Protein AF-A0A6A5GVF0-F1 (afdb_monomer)

Organism: Caenorhabditis remanei (NCBI:txid31234)

Structure (mmCIF, N/CA/C/O backbone):
data_AF-A0A6A5GVF0-F1
#
_entry.id   AF-A0A6A5GVF0-F1
#
loop_
_atom_site.group_PDB
_atom_site.id
_atom_site.type_symbol
_atom_site.label_atom_id
_atom_site.label_alt_id
_atom_site.label_comp_id
_atom_site.label_asym_id
_atom_site.label_entity_id
_atom_site.label_seq_id
_atom_site.pdbx_PDB_ins_code
_atom_site.Cartn_x
_atom_site.Cartn_y
_atom_site.Cartn_z
_atom_site.occupancy
_atom_site.B_iso_or_equiv
_atom_site.auth_seq_id
_atom_site.auth_comp_id
_atom_site.auth_asym_id
_atom_site.auth_atom_id
_atom_site.pdbx_PDB_model_num
ATOM 1 N N . MET A 1 1 ? -7.111 1.933 -38.980 1.00 36.19 1 MET A N 1
ATOM 2 C CA . MET A 1 1 ? -6.783 0.500 -38.831 1.00 36.19 1 MET A CA 1
ATOM 3 C C . MET A 1 1 ? -5.310 0.455 -38.456 1.00 36.19 1 MET A C 1
ATOM 5 O O . MET A 1 1 ? -4.474 0.672 -39.320 1.00 36.19 1 MET A O 1
ATOM 9 N N . TYR A 1 2 ? -4.998 0.391 -37.163 1.00 37.66 2 TYR A N 1
ATOM 10 C CA . TYR A 1 2 ? -3.614 0.442 -36.685 1.00 37.66 2 TYR A CA 1
ATOM 11 C C . TYR A 1 2 ? -3.006 -0.964 -36.788 1.00 37.66 2 TYR A C 1
ATOM 13 O O . TYR A 1 2 ? -3.575 -1.922 -36.267 1.00 37.66 2 TYR A O 1
ATOM 21 N N . ASN A 1 3 ? -1.888 -1.098 -37.506 1.00 39.50 3 ASN A N 1
ATOM 22 C CA . ASN A 1 3 ? -1.110 -2.336 -37.576 1.00 39.50 3 ASN A CA 1
ATOM 23 C C . ASN A 1 3 ? -0.311 -2.479 -36.274 1.00 39.50 3 ASN A C 1
ATOM 25 O O . ASN A 1 3 ? 0.797 -1.971 -36.168 1.00 39.50 3 ASN A O 1
ATOM 29 N N . TYR A 1 4 ? -0.879 -3.164 -35.280 1.00 49.59 4 TYR A N 1
ATOM 30 C CA . TYR A 1 4 ? -0.222 -3.448 -33.994 1.00 49.59 4 TYR A CA 1
ATOM 31 C C . TYR A 1 4 ? 0.759 -4.635 -34.047 1.00 49.59 4 TYR A C 1
ATOM 33 O O . TYR A 1 4 ? 1.168 -5.156 -33.011 1.00 49.59 4 TYR A O 1
ATOM 41 N N . SER A 1 5 ? 1.121 -5.128 -35.234 1.00 48.62 5 SER A N 1
ATOM 42 C CA . SER A 1 5 ? 2.069 -6.234 -35.356 1.00 48.62 5 SER A CA 1
ATOM 43 C C . SER A 1 5 ? 3.497 -5.700 -35.266 1.00 48.62 5 SER A C 1
ATOM 45 O O . SER A 1 5 ? 4.048 -5.228 -36.262 1.00 48.62 5 SER A O 1
ATOM 47 N N . VAL A 1 6 ? 4.105 -5.803 -34.082 1.00 56.19 6 VAL A N 1
ATOM 48 C CA . VAL A 1 6 ? 5.560 -5.688 -33.938 1.00 56.19 6 VAL A CA 1
ATOM 49 C C . VAL A 1 6 ? 6.183 -6.726 -34.870 1.00 56.19 6 VAL A C 1
ATOM 51 O O . VAL A 1 6 ? 5.953 -7.926 -34.709 1.00 56.19 6 VAL A O 1
ATOM 54 N N . ALA A 1 7 ? 6.928 -6.276 -35.879 1.00 56.00 7 ALA A N 1
ATOM 55 C CA . ALA A 1 7 ? 7.667 -7.178 -36.747 1.00 56.00 7 ALA A CA 1
ATOM 56 C C . ALA A 1 7 ? 8.728 -7.882 -35.893 1.00 56.00 7 ALA A C 1
ATOM 58 O O . ALA A 1 7 ? 9.689 -7.253 -35.460 1.00 56.00 7 ALA A O 1
ATOM 59 N N . ILE A 1 8 ? 8.526 -9.172 -35.611 1.00 59.38 8 ILE A N 1
ATOM 60 C CA . ILE A 1 8 ? 9.504 -10.002 -34.906 1.00 59.38 8 ILE A CA 1
ATOM 61 C C . ILE A 1 8 ? 10.687 -10.191 -35.856 1.00 59.38 8 ILE A C 1
ATOM 63 O O . ILE A 1 8 ? 10.671 -11.042 -36.740 1.00 59.38 8 ILE A O 1
ATOM 67 N N . ASN A 1 9 ? 11.683 -9.329 -35.716 1.00 68.88 9 ASN A N 1
ATOM 68 C CA . ASN A 1 9 ? 12.928 -9.346 -36.465 1.00 68.88 9 ASN A CA 1
ATOM 69 C C . ASN A 1 9 ? 14.016 -10.097 -35.678 1.00 68.88 9 ASN A C 1
ATOM 71 O O . ASN A 1 9 ? 14.009 -10.132 -34.447 1.00 68.88 9 ASN A O 1
ATOM 75 N N . ASP A 1 10 ? 14.980 -10.692 -36.387 1.00 61.66 10 ASP A N 1
ATOM 76 C CA . ASP A 1 10 ? 16.052 -11.503 -35.781 1.00 61.66 10 ASP A CA 1
ATOM 77 C C . ASP A 1 10 ? 16.845 -10.750 -34.702 1.00 61.66 10 ASP A C 1
ATOM 79 O O . ASP A 1 10 ? 17.330 -11.343 -33.738 1.00 61.66 10 ASP A O 1
ATOM 83 N N . GLU A 1 11 ? 16.960 -9.429 -34.834 1.00 62.91 11 GLU A N 1
ATOM 84 C CA . GLU A 1 11 ? 17.605 -8.558 -33.853 1.00 62.91 11 GLU A CA 1
ATOM 85 C C . GLU A 1 11 ? 16.811 -8.466 -32.537 1.00 6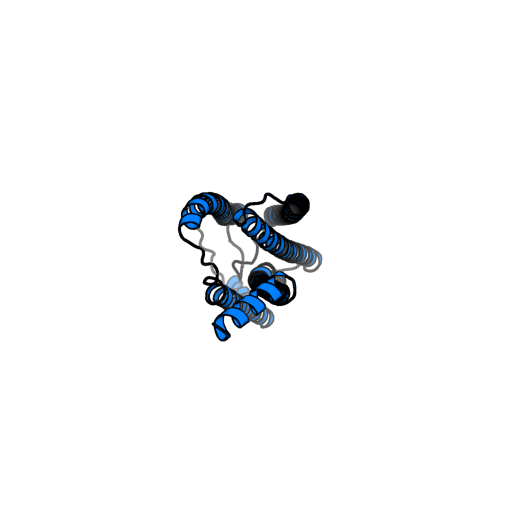2.91 11 GLU A C 1
ATOM 87 O O . GLU A 1 11 ? 17.397 -8.539 -31.454 1.00 62.91 11 GLU A O 1
ATOM 92 N N . TYR A 1 12 ? 15.475 -8.419 -32.609 1.00 63.38 12 TYR A N 1
ATOM 93 C CA . TYR A 1 12 ? 14.599 -8.457 -31.436 1.00 63.38 12 TYR A CA 1
ATOM 94 C C . TYR A 1 12 ? 14.766 -9.774 -30.676 1.00 63.38 12 TYR A C 1
ATOM 96 O O . TYR A 1 12 ? 14.984 -9.764 -29.462 1.00 63.38 12 TYR A O 1
ATOM 104 N N . CYS A 1 13 ? 14.757 -10.907 -31.385 1.00 61.44 13 CYS A N 1
ATOM 105 C CA . CYS A 1 13 ? 14.984 -12.222 -30.783 1.00 61.44 13 CYS A CA 1
ATOM 106 C C . CYS A 1 13 ? 16.390 -12.349 -30.170 1.00 61.44 13 CYS A C 1
ATOM 108 O O . CYS A 1 13 ? 16.522 -12.872 -29.062 1.00 61.44 13 CYS A O 1
ATOM 110 N N . LYS A 1 14 ? 17.431 -11.820 -30.826 1.00 64.06 14 LYS A N 1
ATOM 111 C CA . LYS A 1 14 ? 18.815 -11.854 -30.318 1.00 64.06 14 LYS A CA 1
ATOM 112 C C . LYS A 1 14 ? 19.035 -11.041 -29.044 1.00 64.06 14 LYS A C 1
ATOM 114 O O . LYS A 1 14 ? 19.929 -11.386 -28.280 1.00 64.06 14 LYS A O 1
ATOM 119 N N . ILE A 1 15 ? 18.253 -9.992 -28.792 1.00 65.94 15 ILE A N 1
ATOM 120 C CA . ILE A 1 15 ? 18.389 -9.158 -27.585 1.00 65.94 15 ILE A CA 1
ATOM 121 C C . ILE A 1 15 ? 17.460 -9.651 -26.466 1.00 65.94 15 ILE A C 1
ATOM 123 O O . ILE A 1 15 ? 17.863 -9.730 -25.303 1.00 65.94 15 ILE A O 1
ATOM 127 N N . MET A 1 16 ? 16.221 -10.010 -26.809 1.00 65.25 16 MET A N 1
ATOM 128 C CA . MET A 1 16 ? 15.197 -10.387 -25.832 1.00 65.25 16 MET A CA 1
ATOM 129 C C . MET A 1 16 ? 15.419 -11.762 -25.220 1.00 65.25 16 MET A C 1
ATOM 131 O O . MET A 1 16 ? 15.290 -11.923 -24.007 1.00 65.25 16 MET A O 1
ATOM 135 N N . PHE A 1 17 ? 15.781 -12.747 -26.041 1.00 65.62 17 PHE A N 1
ATOM 136 C CA . PHE A 1 17 ? 15.923 -14.127 -25.594 1.00 65.62 17 PHE A CA 1
ATOM 137 C C . PHE A 1 17 ? 17.052 -14.282 -24.554 1.00 65.62 17 PHE A C 1
ATOM 139 O O . PHE A 1 17 ? 16.758 -14.684 -23.429 1.00 65.62 17 PHE A O 1
ATOM 146 N N . PRO A 1 18 ? 18.313 -13.875 -24.812 1.00 67.12 18 PRO A N 1
ATOM 147 C CA . PRO A 1 18 ? 19.370 -13.995 -23.803 1.00 67.12 18 PRO A CA 1
ATOM 148 C C . PRO A 1 18 ? 19.157 -13.078 -22.593 1.00 67.12 18 PRO A C 1
ATOM 150 O O . PRO A 1 18 ? 19.601 -13.412 -21.496 1.00 67.12 18 PRO A O 1
ATOM 153 N N . GLY A 1 19 ? 18.457 -11.950 -22.751 1.00 67.81 19 GLY A N 1
ATOM 154 C CA . GLY A 1 19 ? 18.124 -11.091 -21.618 1.00 67.81 19 GLY A CA 1
ATOM 155 C C . GLY A 1 19 ? 17.069 -11.689 -20.685 1.00 67.81 19 GLY A C 1
ATOM 156 O O . GLY A 1 19 ? 17.221 -11.595 -19.468 1.00 67.81 19 GLY A O 1
ATOM 157 N N . ALA A 1 20 ? 16.069 -12.387 -21.230 1.00 66.12 20 ALA A N 1
ATOM 158 C CA . ALA A 1 20 ? 15.075 -13.110 -20.439 1.00 66.12 20 ALA A CA 1
ATOM 159 C C . ALA A 1 20 ? 15.694 -14.281 -19.654 1.00 66.12 20 ALA A C 1
ATOM 161 O O . ALA A 1 20 ? 15.306 -14.526 -18.513 1.00 66.12 20 ALA A O 1
ATOM 162 N N . PHE A 1 21 ? 16.687 -14.976 -20.219 1.00 75.19 21 PHE A N 1
ATOM 163 C CA . PHE A 1 21 ? 17.421 -16.052 -19.532 1.00 75.19 21 PHE A CA 1
ATOM 164 C C . PHE A 1 21 ? 18.597 -15.556 -18.680 1.00 75.19 21 PHE A C 1
ATOM 166 O O . PHE A 1 21 ? 19.304 -16.362 -18.074 1.00 75.19 21 PHE A O 1
ATOM 173 N N . HIS A 1 22 ? 18.812 -14.241 -18.590 1.00 80.12 22 HIS A N 1
ATOM 174 C CA . HIS A 1 22 ? 19.899 -13.698 -17.792 1.00 80.12 22 HIS A CA 1
ATOM 175 C C . HIS A 1 22 ? 19.660 -13.988 -16.296 1.00 80.12 22 HIS A C 1
ATOM 177 O O . HIS A 1 22 ? 18.587 -13.663 -15.772 1.00 80.12 22 HIS A O 1
ATOM 183 N N . PRO A 1 23 ? 20.648 -14.535 -15.559 1.00 82.25 23 PRO A N 1
ATOM 184 C CA . PRO A 1 23 ? 20.453 -14.999 -14.182 1.00 82.25 23 PRO A CA 1
ATOM 185 C C . PRO A 1 23 ? 19.978 -13.885 -13.242 1.00 82.25 23 PRO A C 1
ATOM 187 O O . PRO A 1 23 ? 19.114 -14.109 -12.401 1.00 82.25 23 PRO A O 1
ATOM 190 N N . ALA A 1 24 ? 20.473 -12.656 -13.425 1.00 80.62 24 ALA A N 1
ATOM 191 C CA . ALA A 1 24 ? 20.033 -11.506 -12.634 1.00 80.62 24 ALA A CA 1
ATOM 192 C C . ALA A 1 24 ? 18.534 -11.190 -12.809 1.00 80.62 24 ALA A C 1
ATOM 194 O O . ALA A 1 24 ? 17.860 -10.880 -11.833 1.00 80.62 24 ALA A O 1
ATOM 195 N N . PHE A 1 25 ? 17.999 -11.296 -14.030 1.00 77.62 25 PHE A N 1
ATOM 196 C CA . PHE A 1 25 ? 16.581 -11.043 -14.298 1.00 77.62 25 PHE A CA 1
ATOM 197 C C . PHE A 1 25 ? 15.707 -12.152 -13.699 1.00 77.62 25 PHE A C 1
ATOM 199 O O . PHE A 1 25 ? 14.714 -11.875 -13.029 1.00 77.62 25 PHE A O 1
ATOM 206 N N . GLN A 1 26 ? 16.134 -13.409 -13.842 1.00 81.94 26 GLN A N 1
ATOM 207 C CA . GLN A 1 26 ? 15.449 -14.567 -13.261 1.00 81.94 26 GLN A CA 1
ATOM 208 C C . GLN A 1 26 ? 15.395 -14.511 -11.727 1.00 81.94 26 GLN A C 1
ATOM 210 O O . GLN A 1 26 ? 14.345 -14.770 -11.141 1.00 81.94 26 GLN A O 1
ATOM 215 N N . LEU A 1 27 ? 16.478 -14.097 -11.060 1.00 84.88 27 LEU A N 1
ATOM 216 C CA . LEU A 1 27 ? 16.492 -13.927 -9.602 1.00 84.88 27 LEU A CA 1
ATOM 217 C C . LEU A 1 27 ? 15.468 -12.888 -9.125 1.00 84.88 27 LEU A C 1
ATOM 219 O O . LEU A 1 27 ? 14.765 -13.121 -8.142 1.00 84.88 27 LEU A O 1
ATOM 223 N N . VAL A 1 28 ? 15.340 -11.767 -9.839 1.00 84.50 28 VAL A N 1
ATOM 224 C CA . VAL A 1 28 ? 14.351 -10.726 -9.520 1.00 84.50 28 VAL A CA 1
ATOM 225 C C . VAL A 1 28 ? 12.922 -11.238 -9.731 1.00 84.50 28 VAL A C 1
ATOM 227 O O . VAL A 1 28 ? 12.042 -10.963 -8.912 1.00 84.50 28 VAL A O 1
ATOM 230 N N . LYS A 1 29 ? 12.679 -12.056 -10.763 1.00 81.94 29 LYS A N 1
ATOM 231 C CA . LYS A 1 29 ? 11.380 -12.724 -10.954 1.00 81.94 29 LYS A CA 1
ATOM 232 C C . LYS A 1 29 ? 11.054 -13.684 -9.815 1.00 81.94 29 LYS A C 1
ATOM 234 O O . LYS A 1 29 ? 9.950 -13.622 -9.280 1.00 81.94 29 LYS A O 1
ATOM 239 N N . VAL A 1 30 ? 12.007 -14.522 -9.405 1.00 86.50 30 VAL A N 1
ATOM 240 C CA . VAL A 1 30 ? 11.834 -15.433 -8.261 1.00 86.50 30 VAL A CA 1
ATOM 241 C C . VAL A 1 30 ? 11.516 -14.646 -6.989 1.00 86.50 30 VAL A C 1
ATOM 243 O O . VAL A 1 30 ? 10.592 -15.012 -6.266 1.00 86.50 30 VAL A O 1
ATOM 246 N N . TYR A 1 31 ? 12.209 -13.532 -6.748 1.00 85.56 31 TYR A N 1
ATOM 247 C CA . TYR A 1 31 ? 11.921 -12.640 -5.624 1.00 85.56 31 TYR A CA 1
ATOM 248 C C . TYR A 1 31 ? 10.470 -12.125 -5.634 1.00 85.56 31 TYR A C 1
ATOM 250 O O . TYR A 1 31 ? 9.768 -12.253 -4.629 1.00 85.56 31 TYR A O 1
ATOM 258 N N . HIS A 1 32 ? 9.984 -11.611 -6.769 1.00 81.62 32 HIS A N 1
ATOM 259 C CA . HIS A 1 32 ? 8.599 -11.128 -6.895 1.00 81.62 32 HIS A CA 1
ATOM 260 C C . HIS A 1 32 ? 7.557 -12.249 -6.759 1.00 81.62 32 HIS A C 1
ATOM 262 O O . HIS A 1 32 ? 6.492 -12.036 -6.172 1.00 81.62 32 HIS A O 1
ATOM 268 N N . ILE A 1 33 ? 7.862 -13.457 -7.242 1.00 84.19 33 ILE A N 1
ATOM 269 C CA . ILE A 1 33 ? 7.004 -14.639 -7.061 1.00 84.19 33 ILE A CA 1
ATOM 270 C C . ILE A 1 33 ? 6.911 -15.005 -5.577 1.00 84.19 33 ILE A C 1
ATOM 272 O O . ILE A 1 33 ? 5.806 -15.167 -5.058 1.00 84.19 33 ILE A O 1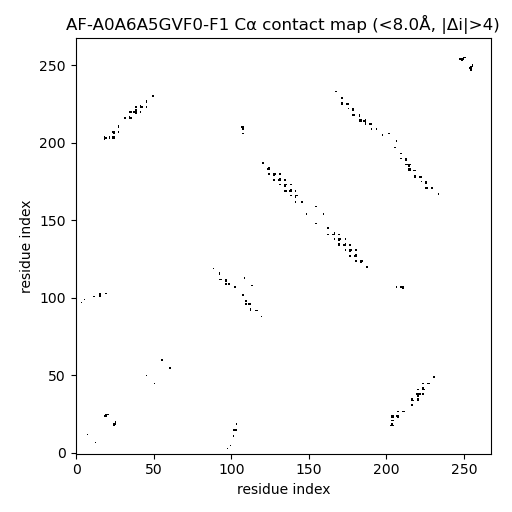
ATOM 276 N N . LEU A 1 34 ? 8.042 -15.080 -4.870 1.00 86.06 34 LEU A N 1
ATOM 277 C CA . LEU A 1 34 ? 8.066 -15.365 -3.432 1.00 86.06 34 LEU A CA 1
ATOM 278 C C . LEU A 1 34 ? 7.270 -14.321 -2.642 1.00 86.06 34 LEU A C 1
ATOM 280 O O . LEU A 1 34 ? 6.465 -14.677 -1.781 1.00 86.06 34 LEU A O 1
ATOM 284 N N . LEU A 1 35 ? 7.434 -13.041 -2.975 1.00 81.44 35 LEU A N 1
ATOM 285 C CA . LEU A 1 35 ? 6.687 -11.945 -2.359 1.00 81.44 35 LEU A CA 1
ATOM 286 C C . LEU A 1 35 ? 5.171 -12.074 -2.595 1.00 81.44 35 LEU A C 1
ATOM 288 O O . LEU A 1 35 ? 4.368 -11.861 -1.682 1.00 81.44 35 LEU A O 1
ATOM 292 N N . SER A 1 36 ? 4.777 -12.486 -3.800 1.00 80.81 36 SER A N 1
ATOM 293 C CA . SER A 1 36 ? 3.376 -12.733 -4.154 1.00 80.81 36 SER A CA 1
ATOM 294 C C . SER A 1 36 ? 2.802 -13.914 -3.367 1.00 80.81 36 SER A C 1
ATOM 296 O O . SER A 1 36 ? 1.721 -13.799 -2.795 1.00 80.81 36 SER A O 1
ATOM 298 N N . ILE A 1 37 ? 3.551 -15.011 -3.230 1.00 82.38 37 ILE A N 1
ATOM 299 C CA . ILE A 1 37 ? 3.148 -16.172 -2.423 1.00 82.38 37 ILE A CA 1
ATOM 300 C C . ILE A 1 37 ? 2.953 -15.766 -0.954 1.00 82.38 37 ILE A C 1
ATOM 302 O O . ILE A 1 37 ? 1.905 -16.042 -0.366 1.00 82.38 37 ILE A O 1
ATOM 306 N N . VAL A 1 38 ? 3.921 -15.052 -0.368 1.00 82.25 38 VAL A N 1
ATOM 307 C CA . VAL A 1 38 ? 3.843 -14.574 1.025 1.00 82.25 38 VAL A CA 1
ATOM 308 C C . VAL A 1 38 ? 2.641 -13.654 1.235 1.00 82.25 38 VAL A C 1
ATOM 310 O O . VAL A 1 38 ? 1.937 -13.783 2.243 1.00 82.25 38 VAL A O 1
ATOM 313 N N . SER A 1 39 ? 2.371 -12.746 0.292 1.00 75.06 39 SER A N 1
ATOM 314 C CA . SER A 1 39 ? 1.216 -11.848 0.391 1.00 75.06 39 SER A CA 1
ATOM 315 C C . SER A 1 39 ? -0.107 -12.616 0.317 1.00 75.06 39 SER A C 1
ATOM 317 O O . SER A 1 39 ? -0.964 -12.410 1.178 1.00 75.06 39 SER A O 1
ATOM 319 N N . MET A 1 40 ? -0.250 -13.579 -0.602 1.00 79.06 40 MET A N 1
ATOM 320 C CA . MET A 1 40 ? -1.446 -14.425 -0.694 1.00 79.06 40 MET A CA 1
ATOM 321 C C . MET A 1 40 ? -1.702 -15.224 0.587 1.00 79.06 40 MET A C 1
ATOM 323 O O . MET A 1 40 ? -2.830 -15.221 1.091 1.00 79.06 40 MET A O 1
ATOM 327 N N . PHE A 1 41 ? -0.675 -15.864 1.156 1.00 82.62 41 PHE A N 1
ATOM 328 C CA . PHE A 1 41 ? -0.818 -16.594 2.420 1.00 82.62 41 PHE A CA 1
ATOM 329 C C . PHE A 1 41 ? -1.201 -15.666 3.577 1.00 82.62 41 PHE A C 1
ATOM 331 O O . PHE A 1 41 ? -2.103 -15.991 4.348 1.00 82.62 41 PHE A O 1
ATOM 338 N N . SER A 1 42 ? -0.570 -14.493 3.675 1.00 71.19 42 SER A N 1
ATOM 339 C CA . SER A 1 42 ? -0.834 -13.526 4.750 1.00 71.19 42 SER A CA 1
ATOM 340 C C . SER A 1 42 ? -2.258 -12.968 4.686 1.00 71.19 42 SER A C 1
ATOM 342 O O . SER A 1 42 ? -2.935 -12.870 5.711 1.00 71.19 42 SER A O 1
ATOM 344 N N . ILE A 1 43 ? -2.740 -12.647 3.481 1.00 73.06 43 ILE A N 1
ATOM 345 C CA . ILE A 1 43 ? -4.113 -12.181 3.249 1.00 73.06 43 ILE A CA 1
ATOM 346 C C . ILE A 1 43 ? -5.112 -13.291 3.589 1.00 73.06 43 ILE A C 1
ATOM 348 O O . ILE A 1 43 ? -6.065 -13.056 4.331 1.00 73.06 43 ILE A O 1
ATOM 352 N N . THR A 1 44 ? -4.871 -14.511 3.104 1.00 74.38 44 THR A N 1
ATOM 353 C CA . THR A 1 44 ? -5.750 -15.663 3.361 1.00 74.38 44 THR A CA 1
ATOM 354 C C . THR A 1 44 ? -5.837 -15.965 4.855 1.00 74.38 44 THR A C 1
ATOM 356 O O . THR A 1 44 ? -6.932 -16.106 5.395 1.00 74.38 44 THR A O 1
ATOM 359 N N . TYR A 1 45 ? -4.700 -15.991 5.553 1.00 77.69 45 TYR A N 1
ATOM 360 C CA . TYR A 1 45 ? -4.654 -16.197 7.000 1.00 77.69 45 TYR A CA 1
ATOM 361 C C . TYR A 1 45 ? -5.439 -15.121 7.762 1.00 77.69 45 TYR A C 1
ATOM 363 O O . TYR A 1 45 ? -6.206 -15.441 8.674 1.00 77.69 45 TYR A O 1
ATOM 371 N N . PHE A 1 46 ? -5.285 -13.851 7.371 1.00 69.94 46 PHE A N 1
ATOM 372 C CA . PHE A 1 46 ? -6.032 -12.748 7.970 1.00 69.94 46 PHE A CA 1
ATOM 373 C C . PHE A 1 46 ? -7.549 -12.942 7.815 1.00 69.94 46 PHE A C 1
ATOM 375 O O . PHE A 1 46 ? -8.276 -12.888 8.809 1.00 69.94 46 PHE A O 1
ATOM 382 N N . PHE A 1 47 ? -8.022 -13.233 6.600 1.00 65.31 47 PHE A N 1
ATOM 383 C CA . PHE A 1 47 ? -9.448 -13.445 6.345 1.00 65.31 47 PHE A CA 1
ATOM 384 C C . PHE A 1 47 ? -10.003 -14.675 7.069 1.00 65.31 47 PHE A C 1
ATOM 386 O O . PHE A 1 47 ? -11.073 -14.597 7.664 1.00 65.31 47 PHE A O 1
ATOM 393 N N . VAL A 1 48 ? -9.288 -15.800 7.080 1.00 73.44 48 VAL A N 1
ATOM 394 C CA . VAL A 1 48 ? -9.780 -17.026 7.730 1.00 73.44 48 VAL A CA 1
ATOM 395 C C . VAL A 1 48 ? -9.867 -16.860 9.250 1.00 73.44 48 VAL A C 1
ATOM 397 O O . VAL A 1 48 ? -10.857 -17.264 9.858 1.00 73.44 48 VAL A O 1
ATOM 400 N N . ASN A 1 49 ? -8.858 -16.252 9.878 1.00 71.19 49 ASN A N 1
ATOM 401 C CA . ASN A 1 49 ? -8.730 -16.281 11.336 1.00 71.19 49 ASN A CA 1
ATOM 402 C C . ASN A 1 49 ? -9.416 -15.103 12.056 1.00 71.19 49 ASN A C 1
ATOM 404 O O . ASN A 1 49 ? -9.778 -15.225 13.229 1.00 71.19 49 ASN A O 1
ATOM 408 N N . TYR A 1 50 ? -9.605 -13.962 11.382 1.00 64.06 50 TYR A N 1
ATOM 409 C CA . TYR A 1 50 ? -10.105 -12.737 12.025 1.00 64.06 50 TYR A CA 1
ATOM 410 C C . TYR A 1 50 ? -11.504 -12.298 11.566 1.00 64.06 50 TYR A C 1
ATOM 412 O O . TYR A 1 50 ? -12.125 -11.494 12.259 1.00 64.06 50 TYR A O 1
ATOM 420 N N . ASN A 1 51 ? -12.047 -12.850 10.473 1.00 58.56 51 ASN A N 1
ATOM 421 C CA . ASN A 1 51 ? -13.354 -12.439 9.932 1.00 58.56 51 ASN A CA 1
ATOM 422 C C . ASN A 1 51 ? -14.540 -12.793 10.856 1.00 58.56 51 ASN A C 1
ATOM 424 O O . ASN A 1 51 ? -15.511 -12.050 10.945 1.00 58.56 51 ASN A O 1
ATOM 428 N N . ASN A 1 52 ? -14.445 -13.886 11.620 1.00 52.09 52 ASN A N 1
ATOM 429 C CA . ASN A 1 52 ? -15.570 -14.416 12.403 1.00 52.09 52 ASN A CA 1
ATOM 430 C C . ASN A 1 52 ? -15.659 -13.900 13.856 1.00 52.09 52 ASN A C 1
ATOM 432 O O . ASN A 1 52 ? -16.540 -14.320 14.601 1.00 52.09 52 ASN A O 1
ATOM 436 N N . GLN A 1 53 ? -14.774 -12.998 14.297 1.00 54.75 53 GLN A N 1
ATOM 437 C CA . GLN A 1 53 ? -14.734 -12.537 15.699 1.00 54.75 53 GLN A CA 1
ATOM 438 C C . GLN A 1 53 ? -15.654 -11.337 16.013 1.00 54.75 53 GLN A C 1
ATOM 440 O O . GLN A 1 53 ? -15.597 -10.782 17.115 1.00 54.75 53 GLN A O 1
ATOM 445 N N . LEU A 1 54 ? -16.506 -10.933 15.067 1.00 48.38 54 LEU A N 1
ATOM 446 C CA . LEU A 1 54 ? -17.389 -9.766 15.153 1.00 48.38 54 LEU A CA 1
ATOM 447 C C . LEU A 1 54 ? -18.866 -10.201 15.130 1.00 48.38 54 LEU A C 1
ATOM 449 O O . LEU A 1 54 ? -19.494 -10.214 14.078 1.00 48.38 54 LEU A O 1
ATOM 453 N N . ALA A 1 55 ? -19.446 -10.559 16.279 1.00 42.28 55 ALA A N 1
ATOM 454 C CA . ALA A 1 55 ? -20.871 -10.908 16.371 1.00 42.28 55 ALA A CA 1
ATOM 455 C C . ALA A 1 55 ? -21.584 -10.109 17.479 1.00 42.28 55 ALA A C 1
ATOM 457 O O . ALA A 1 55 ? -21.213 -10.193 18.648 1.00 42.28 55 ALA A O 1
ATOM 458 N N . PHE A 1 56 ? -22.624 -9.344 17.111 1.00 43.34 56 PHE A N 1
ATOM 459 C CA . PHE A 1 56 ? -23.432 -8.493 18.008 1.00 43.34 56 PHE A CA 1
ATOM 460 C C . PHE A 1 56 ? -24.962 -8.798 17.938 1.00 43.34 56 PHE A C 1
ATOM 462 O O . PHE A 1 56 ? -25.455 -9.407 16.985 1.00 43.34 56 PHE A O 1
ATOM 469 N N . HIS A 1 57 ? -25.709 -8.383 18.981 1.00 42.62 57 HIS A N 1
ATOM 470 C CA . HIS A 1 57 ? -27.089 -8.775 19.393 1.00 42.62 57 HIS A CA 1
ATOM 471 C C . HIS A 1 57 ? -28.275 -8.047 18.686 1.00 42.62 57 HIS A C 1
ATOM 473 O O . HIS A 1 57 ? -28.114 -6.928 18.222 1.00 42.62 57 HIS A O 1
ATOM 479 N N . PHE A 1 58 ? -29.496 -8.631 18.679 1.00 45.91 58 PHE A N 1
ATOM 480 C CA . PHE A 1 58 ? -30.648 -8.336 17.773 1.00 45.91 58 PHE A CA 1
ATOM 481 C C . PHE A 1 58 ? -31.264 -6.911 17.745 1.00 45.91 58 PHE A C 1
ATOM 483 O O . PHE A 1 58 ? -31.354 -6.343 16.667 1.00 45.91 58 PHE A O 1
ATOM 490 N N . ASN A 1 59 ? -31.644 -6.272 18.859 1.00 42.06 59 ASN A N 1
ATOM 491 C CA . ASN A 1 59 ? -32.198 -4.893 18.808 1.00 42.06 59 ASN A CA 1
ATOM 492 C C . ASN A 1 59 ? -31.127 -3.827 18.518 1.00 42.06 59 ASN A C 1
ATOM 494 O O . ASN A 1 59 ? -31.402 -2.760 17.977 1.00 42.06 59 ASN A O 1
ATOM 498 N N . ILE A 1 60 ? -29.876 -4.170 18.812 1.00 49.25 60 ILE A N 1
ATOM 499 C CA . ILE A 1 60 ? -28.692 -3.431 18.396 1.00 49.25 60 ILE A CA 1
ATOM 500 C C . ILE A 1 60 ? -28.454 -3.624 16.883 1.00 49.25 60 ILE A C 1
ATOM 502 O O . ILE A 1 60 ? -27.967 -2.697 16.248 1.00 49.25 60 ILE A O 1
ATOM 506 N N . LYS A 1 61 ? -28.899 -4.729 16.254 1.00 43.56 61 LYS A N 1
ATOM 507 C CA . LYS A 1 61 ? -28.768 -4.958 14.797 1.00 43.56 61 LYS A CA 1
ATOM 508 C C . LYS A 1 61 ? -29.510 -3.928 13.948 1.00 43.56 61 LYS A C 1
ATOM 510 O O . LYS A 1 61 ? -29.006 -3.626 12.881 1.00 43.56 61 LYS A O 1
ATOM 515 N N . ILE A 1 62 ? -30.638 -3.360 14.390 1.00 52.19 62 ILE A N 1
ATOM 516 C CA . ILE A 1 62 ? -31.387 -2.354 13.602 1.00 52.19 62 ILE A CA 1
ATOM 517 C C . ILE A 1 62 ? -30.656 -1.002 13.582 1.00 52.19 62 ILE A C 1
ATOM 519 O O . ILE A 1 62 ? -30.490 -0.402 12.523 1.00 52.19 62 ILE A O 1
ATOM 523 N N . LEU A 1 63 ? -30.152 -0.541 14.734 1.00 47.34 63 LEU A N 1
ATOM 524 C CA . LEU A 1 63 ? -29.350 0.688 14.803 1.00 47.34 63 LEU A CA 1
ATOM 525 C C . LEU A 1 63 ? -27.978 0.493 14.136 1.00 47.34 63 LEU A C 1
ATOM 527 O O . LEU A 1 63 ? -27.484 1.380 13.441 1.00 47.34 63 LEU A O 1
ATOM 531 N N . PHE A 1 64 ? -27.386 -0.696 14.299 1.00 49.50 64 PHE A N 1
ATOM 532 C CA . PHE A 1 64 ? -26.191 -1.082 13.562 1.00 49.50 64 PHE A CA 1
ATOM 533 C C . PHE A 1 64 ? -26.461 -1.142 12.069 1.00 49.50 64 PHE A C 1
ATOM 535 O O . PHE A 1 64 ? -25.603 -0.683 11.349 1.00 49.50 64 PHE A O 1
ATOM 542 N N . TYR A 1 65 ? -27.615 -1.610 11.592 1.00 52.78 65 TYR A N 1
ATOM 543 C CA . TYR A 1 65 ? -27.923 -1.704 10.162 1.00 52.78 65 TYR A CA 1
ATOM 544 C C . TYR A 1 65 ? -27.850 -0.342 9.467 1.00 52.78 65 TYR A C 1
ATOM 546 O O . TYR A 1 65 ? -27.180 -0.215 8.447 1.00 52.78 65 TYR A O 1
ATOM 554 N N . TYR A 1 66 ? -28.448 0.699 10.057 1.00 53.81 66 TYR A N 1
ATOM 555 C CA . TYR A 1 66 ? -28.343 2.060 9.520 1.00 53.81 66 TYR A CA 1
ATOM 556 C C . TYR A 1 66 ? -26.911 2.601 9.578 1.00 53.81 66 TYR A C 1
ATOM 558 O O . TYR A 1 66 ? -26.434 3.163 8.599 1.00 53.81 66 TYR A O 1
ATOM 566 N N . GLN A 1 67 ? -26.192 2.382 10.682 1.00 53.62 67 GLN A N 1
ATOM 567 C CA . GLN A 1 67 ? -24.794 2.805 10.812 1.00 53.62 67 GLN A CA 1
ATOM 568 C C . GLN A 1 67 ? -23.863 2.043 9.843 1.00 53.62 67 GLN A C 1
ATOM 570 O O . GLN A 1 67 ? -22.950 2.628 9.261 1.00 53.62 67 GLN A O 1
ATOM 575 N N . PHE A 1 68 ? -24.114 0.748 9.636 1.00 54.38 68 PHE A N 1
ATOM 576 C CA . PHE A 1 68 ? -23.402 -0.124 8.705 1.00 54.38 68 PHE A CA 1
ATOM 577 C C . PHE A 1 68 ? -23.691 0.282 7.274 1.00 54.38 68 PHE A C 1
ATOM 579 O O . PHE A 1 68 ? -22.782 0.241 6.466 1.00 54.38 68 PHE A O 1
ATOM 586 N N . LEU A 1 69 ? -24.911 0.721 6.957 1.00 55.53 69 LEU A N 1
ATOM 587 C CA . LEU A 1 69 ? -25.259 1.227 5.634 1.00 55.53 69 LEU A CA 1
ATOM 588 C C . LEU A 1 69 ? -24.473 2.504 5.303 1.00 55.53 69 LEU A C 1
ATOM 590 O O . LEU A 1 69 ? -23.974 2.641 4.188 1.00 55.53 69 LEU A O 1
ATOM 594 N N . THR A 1 70 ? -24.277 3.406 6.268 1.00 59.19 70 THR A N 1
ATOM 595 C CA . THR A 1 70 ? -23.451 4.614 6.084 1.00 59.19 70 THR A CA 1
ATOM 596 C C . THR A 1 70 ? -21.966 4.273 5.936 1.00 59.19 70 THR A C 1
ATOM 598 O O . THR A 1 70 ? -21.287 4.792 5.052 1.00 59.19 70 THR A O 1
ATOM 601 N N . CYS A 1 71 ? -21.450 3.349 6.752 1.00 55.06 71 CYS A N 1
ATOM 602 C CA . CYS A 1 71 ? -20.071 2.873 6.619 1.00 55.06 71 CYS A CA 1
ATOM 603 C C . CYS A 1 71 ? -19.859 2.041 5.345 1.00 55.06 71 CYS A C 1
ATOM 605 O O . CYS A 1 71 ? -18.797 2.123 4.737 1.00 55.06 71 CYS A O 1
ATOM 607 N N . PHE A 1 72 ? -20.862 1.282 4.909 1.00 57.19 72 PHE A N 1
ATOM 608 C CA . PHE A 1 72 ? -20.837 0.487 3.687 1.00 57.19 72 PHE A CA 1
ATOM 609 C C . PHE A 1 72 ? -20.864 1.399 2.471 1.00 57.19 72 PHE A C 1
ATOM 611 O O . PHE A 1 72 ? -20.000 1.271 1.619 1.00 57.19 72 PHE A O 1
ATOM 618 N N . THR A 1 73 ? -21.767 2.379 2.406 1.00 61.97 73 THR A N 1
ATOM 619 C CA . THR A 1 73 ? -21.795 3.371 1.315 1.00 61.97 73 THR A CA 1
ATOM 620 C C . THR A 1 73 ? -20.490 4.164 1.239 1.00 61.97 73 THR A C 1
ATOM 622 O O . THR A 1 73 ? -19.946 4.319 0.147 1.00 61.97 73 THR A O 1
ATOM 625 N N . GLN A 1 74 ? -19.910 4.565 2.374 1.00 61.97 74 GLN A N 1
ATOM 626 C CA . GLN A 1 74 ? -18.572 5.165 2.423 1.00 61.97 74 GLN A CA 1
ATOM 627 C C . GLN A 1 74 ? -17.471 4.194 1.960 1.00 61.97 74 GLN A C 1
ATOM 629 O O . GLN A 1 74 ? -16.601 4.562 1.178 1.00 61.97 74 GLN A O 1
ATOM 634 N N . SER A 1 75 ? -17.503 2.937 2.400 1.00 60.25 75 SER A N 1
ATOM 635 C CA . SER A 1 75 ? -16.543 1.917 1.963 1.00 60.25 75 SER A CA 1
ATOM 636 C C . SER A 1 75 ? -16.689 1.602 0.475 1.00 60.25 75 SER A C 1
ATOM 638 O O . SER A 1 75 ? -15.699 1.306 -0.184 1.00 60.25 75 SER A O 1
ATOM 640 N N . THR A 1 76 ? -17.903 1.682 -0.067 1.00 65.81 76 THR A N 1
ATOM 641 C CA . THR A 1 76 ? -18.206 1.384 -1.469 1.00 65.81 76 THR A CA 1
ATOM 642 C C . THR A 1 76 ? -17.757 2.533 -2.362 1.00 65.81 76 THR A C 1
ATOM 644 O O . THR A 1 76 ? -17.145 2.285 -3.393 1.00 65.81 76 THR A O 1
ATOM 647 N N . THR A 1 77 ? -17.967 3.794 -1.963 1.00 70.31 77 THR A N 1
ATOM 648 C CA . THR A 1 77 ? -17.424 4.950 -2.702 1.00 70.31 77 THR A CA 1
ATOM 649 C C . THR A 1 77 ? -15.895 4.947 -2.695 1.00 70.31 77 THR A C 1
ATOM 651 O O . THR A 1 77 ? -15.267 5.183 -3.731 1.00 70.31 77 THR A O 1
ATOM 654 N N . LEU A 1 78 ? -15.280 4.577 -1.568 1.00 68.81 78 LEU A N 1
ATOM 655 C CA . LEU A 1 78 ? -13.834 4.376 -1.481 1.00 68.81 78 LEU A CA 1
ATOM 656 C C . LEU A 1 78 ? -13.361 3.198 -2.350 1.00 68.81 78 LEU A C 1
ATOM 658 O O . LEU A 1 78 ? -12.387 3.346 -3.078 1.00 68.81 78 LEU A O 1
ATOM 662 N N . ALA A 1 79 ? -14.068 2.069 -2.373 1.00 69.44 79 ALA A N 1
ATOM 663 C CA . ALA A 1 79 ? -13.719 0.933 -3.230 1.00 69.44 79 ALA A CA 1
ATOM 664 C C . ALA A 1 79 ? -13.857 1.258 -4.728 1.00 69.44 79 ALA A C 1
ATOM 666 O O . ALA A 1 79 ? -12.963 0.955 -5.514 1.00 69.44 79 ALA A O 1
ATOM 667 N N . ILE A 1 80 ? -14.940 1.934 -5.127 1.00 75.06 80 ILE A N 1
ATOM 668 C CA . ILE A 1 80 ? -15.167 2.367 -6.513 1.00 75.06 80 ILE A CA 1
ATOM 669 C C . ILE A 1 80 ? -14.056 3.325 -6.954 1.00 75.06 80 ILE A C 1
ATOM 671 O O . ILE A 1 80 ? -13.467 3.138 -8.019 1.00 75.06 80 ILE A O 1
ATOM 675 N N . SER A 1 81 ? -13.710 4.313 -6.123 1.00 73.06 81 SER A N 1
ATOM 676 C CA . SER A 1 81 ? -12.587 5.215 -6.419 1.00 73.06 81 SER A CA 1
ATOM 677 C C . SER A 1 81 ? -11.246 4.475 -6.496 1.00 73.06 81 SER A C 1
ATOM 679 O O . SER A 1 81 ? -10.443 4.792 -7.370 1.00 73.06 81 SER A O 1
ATOM 681 N N . GLN A 1 82 ? -11.028 3.437 -5.682 1.00 68.50 82 GLN A N 1
ATOM 682 C CA . GLN A 1 82 ? -9.826 2.598 -5.748 1.00 68.50 82 GLN A CA 1
ATOM 683 C C . GLN A 1 82 ? -9.727 1.719 -6.999 1.00 68.50 82 GLN A C 1
ATOM 685 O O . GLN A 1 82 ? -8.629 1.276 -7.309 1.00 68.50 82 GLN A O 1
ATOM 690 N N . VAL A 1 83 ? -10.815 1.479 -7.734 1.00 76.69 83 VAL A N 1
ATOM 691 C CA . VAL A 1 83 ? -10.775 0.737 -9.008 1.00 76.69 83 VAL A CA 1
ATOM 692 C C . VAL A 1 83 ? -10.710 1.691 -10.200 1.00 76.69 83 VAL A C 1
ATOM 694 O O . VAL A 1 83 ? -9.897 1.505 -11.106 1.00 76.69 83 VAL A O 1
ATOM 697 N N . ILE A 1 84 ? -11.532 2.744 -10.186 1.00 82.56 84 ILE A N 1
ATOM 698 C CA . ILE A 1 84 ? -11.621 3.704 -11.291 1.00 82.56 84 ILE A CA 1
ATOM 699 C C . ILE A 1 84 ? -10.320 4.497 -11.436 1.00 82.56 84 ILE A C 1
ATOM 701 O O . ILE A 1 84 ? -9.833 4.666 -12.553 1.00 82.56 84 ILE A O 1
ATOM 705 N N . VAL A 1 85 ? -9.735 4.968 -10.329 1.00 77.88 85 VAL A N 1
ATOM 706 C CA . VAL A 1 85 ? -8.532 5.813 -10.384 1.00 77.88 85 VAL A CA 1
ATOM 707 C C . VAL A 1 85 ? -7.339 5.057 -10.989 1.00 77.88 85 VAL A C 1
ATOM 709 O O . VAL A 1 85 ? -6.760 5.587 -11.939 1.00 77.88 85 VAL A O 1
ATOM 712 N N . PRO A 1 86 ? -6.996 3.820 -10.567 1.00 77.25 86 PRO A N 1
ATOM 713 C CA . PRO A 1 86 ? -5.952 3.041 -11.229 1.00 77.25 86 PRO A CA 1
ATOM 714 C C . PRO A 1 86 ? -6.234 2.779 -12.709 1.00 77.25 86 PRO A C 1
ATOM 716 O O . PRO A 1 86 ? -5.345 2.982 -13.537 1.00 77.25 86 PRO A O 1
ATOM 719 N N . ALA A 1 87 ? -7.468 2.407 -13.065 1.00 78.50 87 ALA A N 1
ATOM 720 C CA . ALA A 1 87 ? -7.837 2.152 -14.457 1.00 78.50 87 ALA A CA 1
ATOM 721 C C . ALA A 1 87 ? -7.627 3.393 -15.343 1.00 78.50 87 ALA A C 1
ATOM 723 O O . ALA A 1 87 ? -7.004 3.302 -16.402 1.00 78.50 87 ALA A O 1
ATOM 724 N N . LEU A 1 88 ? -8.064 4.567 -14.878 1.00 84.50 88 LEU A N 1
ATOM 725 C CA . LEU A 1 88 ? -7.842 5.835 -15.574 1.00 84.50 88 LEU A CA 1
ATOM 726 C C . LEU A 1 88 ? -6.355 6.192 -15.665 1.00 84.50 88 LEU A C 1
ATOM 728 O O . LEU A 1 88 ? -5.915 6.665 -16.711 1.00 84.50 88 LEU A O 1
ATOM 732 N N . THR A 1 89 ? -5.558 5.938 -14.620 1.00 79.00 89 THR A N 1
ATOM 733 C CA . THR A 1 89 ? -4.107 6.185 -14.685 1.00 79.00 89 THR A CA 1
ATOM 734 C C . THR A 1 89 ? -3.398 5.268 -15.678 1.00 79.00 89 THR A C 1
ATOM 736 O O . THR A 1 89 ? -2.515 5.737 -16.395 1.00 79.00 89 THR A O 1
ATOM 739 N N . CYS A 1 90 ? -3.803 3.999 -15.783 1.00 76.25 90 CYS A N 1
ATOM 740 C CA . CYS A 1 90 ? -3.282 3.080 -16.793 1.00 76.25 90 CYS A CA 1
ATOM 741 C C . CYS A 1 90 ? -3.650 3.546 -18.206 1.00 76.25 90 CYS A C 1
ATOM 743 O O . CYS A 1 90 ? -2.773 3.608 -19.066 1.00 76.25 90 CYS A O 1
ATOM 745 N N . LEU A 1 91 ? -4.909 3.940 -18.428 1.00 82.31 91 LEU A N 1
ATOM 746 C CA . LEU A 1 91 ? -5.350 4.488 -19.713 1.00 82.31 91 LEU A CA 1
ATOM 747 C C . LEU A 1 91 ? -4.560 5.747 -20.080 1.00 82.31 91 LEU A C 1
ATOM 749 O O . LEU A 1 91 ? -4.017 5.823 -21.173 1.00 82.31 91 LEU A O 1
ATOM 753 N N . TYR A 1 92 ? -4.415 6.698 -19.156 1.00 82.50 92 TYR A N 1
ATOM 754 C CA . TYR A 1 92 ? -3.651 7.926 -19.390 1.00 82.50 92 TYR A CA 1
ATOM 755 C C . TYR A 1 92 ? -2.165 7.661 -19.690 1.00 82.50 92 TYR A C 1
ATOM 757 O O . TYR A 1 92 ? -1.572 8.329 -20.541 1.00 82.50 92 TYR A O 1
ATOM 765 N N . MET A 1 93 ? -1.556 6.681 -19.013 1.00 76.25 93 MET A N 1
ATOM 766 C CA . MET A 1 93 ? -0.141 6.347 -19.194 1.00 76.25 93 MET A CA 1
ATOM 767 C C . MET A 1 93 ? 0.160 5.762 -20.581 1.00 76.25 93 MET A C 1
ATOM 769 O O . MET A 1 93 ? 1.235 6.032 -21.121 1.00 76.25 93 MET A O 1
ATOM 773 N N . TYR A 1 94 ? -0.787 5.011 -21.151 1.00 78.19 94 TYR A N 1
ATOM 774 C CA . TYR A 1 94 ? -0.614 4.262 -22.400 1.00 78.19 94 TYR A CA 1
ATOM 775 C C . TYR A 1 94 ? -1.460 4.766 -23.581 1.00 78.19 94 TYR A C 1
ATOM 777 O O . TYR A 1 94 ? -1.421 4.163 -24.646 1.00 78.19 94 TYR A O 1
ATOM 785 N N . TYR A 1 95 ? -2.204 5.865 -23.423 1.00 80.06 95 TYR A N 1
ATOM 786 C CA . TYR A 1 95 ? -3.137 6.368 -24.441 1.00 80.06 95 TYR A CA 1
ATOM 787 C C . TYR A 1 95 ? -2.493 6.628 -25.818 1.00 80.06 95 TYR A C 1
ATOM 789 O O . TYR A 1 95 ? -3.109 6.334 -26.835 1.00 80.06 95 TYR A O 1
ATOM 797 N N . ASP A 1 96 ? -1.252 7.128 -25.843 1.00 78.75 96 ASP A N 1
ATOM 798 C CA . ASP A 1 96 ? -0.523 7.493 -27.073 1.00 78.75 96 ASP A CA 1
ATOM 799 C C . ASP A 1 96 ? 0.667 6.560 -27.362 1.00 78.75 96 ASP A C 1
ATOM 801 O O . ASP A 1 96 ? 1.591 6.937 -28.082 1.00 78.75 96 ASP A O 1
ATOM 805 N N . ASP A 1 97 ? 0.722 5.389 -26.726 1.00 75.38 97 ASP A N 1
ATOM 806 C CA . ASP A 1 97 ? 1.894 4.521 -26.817 1.00 75.38 97 ASP A CA 1
ATOM 807 C C . ASP A 1 97 ? 1.743 3.500 -27.946 1.00 75.38 97 ASP A C 1
ATOM 809 O O . ASP A 1 97 ? 0.792 2.720 -27.982 1.00 75.38 97 ASP A O 1
ATOM 813 N N . GLU A 1 98 ? 2.693 3.495 -28.880 1.00 72.69 98 GLU A N 1
ATOM 814 C CA . GLU A 1 98 ? 2.653 2.609 -30.048 1.00 72.69 98 GLU A CA 1
ATOM 815 C C . GLU A 1 98 ? 3.208 1.206 -29.753 1.00 72.69 98 GLU A C 1
ATOM 817 O O . GLU A 1 98 ? 3.122 0.326 -30.604 1.00 72.69 98 GLU A O 1
ATOM 822 N N . PHE A 1 99 ? 3.794 0.982 -28.565 1.00 71.75 99 PHE A N 1
ATOM 823 C CA . PHE A 1 99 ? 4.395 -0.292 -28.126 1.00 71.75 99 PHE A CA 1
ATOM 824 C C . PHE A 1 99 ? 5.430 -0.905 -29.099 1.00 71.75 99 PHE A C 1
ATOM 826 O O . PHE A 1 99 ? 5.792 -2.075 -28.985 1.00 71.75 99 PHE A O 1
ATOM 833 N N . ASN A 1 100 ? 5.976 -0.108 -30.023 1.00 67.94 100 ASN A N 1
ATOM 834 C CA . ASN A 1 100 ? 6.911 -0.525 -31.076 1.00 67.94 100 ASN A CA 1
ATOM 835 C C . ASN A 1 100 ? 8.370 -0.657 -30.592 1.00 67.94 100 ASN A C 1
ATOM 837 O O . ASN A 1 100 ? 9.311 -0.307 -31.303 1.00 67.94 100 ASN A O 1
ATOM 841 N N . TYR A 1 101 ? 8.589 -1.122 -29.362 1.00 67.50 101 TYR A N 1
ATOM 842 C CA . TYR A 1 101 ? 9.924 -1.204 -28.770 1.00 67.50 101 TYR A CA 1
ATOM 843 C C . TYR A 1 101 ? 10.097 -2.454 -27.893 1.00 67.50 101 TYR A C 1
ATOM 845 O O . TYR A 1 101 ? 9.135 -2.970 -27.324 1.00 67.50 101 TYR A O 1
ATOM 853 N N . PRO A 1 102 ? 11.334 -2.966 -27.758 1.00 63.78 102 PRO A N 1
ATOM 854 C CA . PRO A 1 102 ? 11.611 -4.175 -26.994 1.00 63.78 102 PRO A CA 1
ATOM 855 C C . PRO A 1 102 ? 11.281 -4.010 -25.495 1.00 63.78 102 PRO A C 1
ATOM 857 O O . PRO A 1 102 ? 11.916 -3.217 -24.792 1.00 63.78 102 PRO A O 1
ATOM 860 N N . GLN A 1 103 ? 10.324 -4.803 -24.987 1.00 65.56 103 GLN A N 1
ATOM 861 C CA . GLN A 1 103 ? 9.979 -4.919 -23.561 1.00 65.56 103 GLN A CA 1
ATOM 862 C C . GLN A 1 103 ? 9.914 -6.385 -23.099 1.00 65.56 103 GLN A C 1
ATOM 864 O O . GLN A 1 103 ? 9.206 -7.186 -23.697 1.00 65.56 103 GLN A O 1
ATOM 869 N N . MET A 1 104 ? 10.603 -6.728 -22.001 1.00 64.06 104 MET A N 1
ATOM 870 C CA . MET A 1 104 ? 10.542 -8.072 -21.386 1.00 64.06 104 MET A CA 1
ATOM 871 C C . MET A 1 104 ? 9.386 -8.230 -20.387 1.00 64.06 104 MET A C 1
ATOM 873 O O . MET A 1 104 ? 9.131 -9.326 -19.894 1.00 64.06 104 MET A O 1
ATOM 877 N N . SER A 1 105 ? 8.727 -7.132 -20.011 1.00 65.00 105 SER A N 1
ATOM 878 C CA . SER A 1 105 ? 7.804 -7.096 -18.879 1.00 65.00 105 SER A CA 1
ATOM 879 C C . SER A 1 105 ? 6.797 -5.968 -19.022 1.00 65.00 105 SER A C 1
ATOM 881 O O . SER A 1 105 ? 7.172 -4.847 -19.361 1.00 65.00 105 SER A O 1
ATOM 883 N N . ALA A 1 106 ? 5.539 -6.243 -18.672 1.00 61.53 106 ALA A N 1
ATOM 884 C CA . ALA A 1 106 ? 4.471 -5.242 -18.608 1.00 61.53 106 ALA A CA 1
ATOM 885 C C . ALA A 1 106 ? 4.716 -4.169 -17.527 1.00 61.53 106 ALA A C 1
ATOM 887 O O . ALA A 1 106 ? 4.075 -3.123 -17.531 1.00 61.53 106 ALA A O 1
ATOM 888 N N . MET A 1 107 ? 5.657 -4.413 -16.605 1.00 60.25 107 MET A N 1
ATOM 889 C CA . MET A 1 107 ? 6.078 -3.444 -15.587 1.00 60.25 107 MET A CA 1
ATOM 890 C C . MET A 1 107 ? 7.130 -2.457 -16.110 1.00 60.25 107 MET A C 1
ATOM 892 O O . MET A 1 107 ? 7.384 -1.430 -15.479 1.00 60.25 107 MET A O 1
ATOM 896 N N . ALA A 1 108 ? 7.756 -2.750 -17.256 1.00 62.88 108 ALA A N 1
ATOM 897 C CA . ALA A 1 108 ? 8.702 -1.838 -17.871 1.00 62.88 108 ALA A CA 1
ATOM 898 C C . ALA A 1 108 ? 7.933 -0.646 -18.448 1.00 62.88 108 ALA A C 1
ATOM 900 O O . ALA A 1 108 ? 7.033 -0.786 -19.274 1.00 62.88 108 ALA A O 1
ATOM 901 N N . THR A 1 109 ? 8.291 0.554 -18.011 1.00 67.75 109 THR A N 1
ATOM 902 C CA . THR A 1 109 ? 7.633 1.773 -18.470 1.00 67.75 109 THR A CA 1
ATOM 903 C C . THR A 1 109 ? 8.114 2.169 -19.865 1.00 67.75 109 THR A C 1
ATOM 905 O O . THR A 1 109 ? 9.281 1.976 -20.238 1.00 67.75 109 THR A O 1
ATOM 908 N N . SER A 1 110 ? 7.197 2.727 -20.652 1.00 68.62 110 SER A N 1
ATOM 909 C CA . SER A 1 110 ? 7.503 3.227 -21.989 1.00 68.62 110 SER A CA 1
ATOM 910 C C . SER A 1 110 ? 8.554 4.334 -21.946 1.00 68.62 110 SER A C 1
ATOM 912 O O . SER A 1 110 ? 8.471 5.215 -21.082 1.00 68.62 110 SER A O 1
ATOM 914 N N . PRO A 1 111 ? 9.549 4.321 -22.853 1.00 68.75 111 PRO A N 1
ATOM 915 C CA . PRO A 1 111 ? 10.532 5.394 -22.939 1.00 68.75 111 PRO A CA 1
ATOM 916 C C . PRO A 1 111 ? 9.909 6.713 -23.424 1.00 68.75 111 PRO A C 1
ATOM 918 O O . PRO A 1 111 ? 10.439 7.775 -23.112 1.00 68.75 111 PRO A O 1
ATOM 921 N N . TYR A 1 112 ? 8.771 6.666 -24.124 1.00 72.38 112 TYR A N 1
ATOM 922 C CA . TYR A 1 112 ? 8.101 7.852 -24.666 1.00 72.38 112 TYR A CA 1
ATOM 923 C C . TYR A 1 112 ? 7.186 8.544 -23.640 1.00 72.38 112 TYR A C 1
ATOM 925 O O . TYR A 1 112 ? 6.950 9.747 -23.723 1.00 72.38 112 TYR A O 1
ATOM 933 N N . SER A 1 113 ? 6.750 7.825 -22.598 1.00 72.12 113 SER A N 1
ATOM 934 C CA . SER A 1 113 ? 5.844 8.343 -21.558 1.00 72.12 113 SER A CA 1
ATOM 935 C C . SER A 1 113 ? 6.552 8.859 -20.297 1.00 72.12 113 SER A C 1
ATOM 937 O O . SER A 1 113 ? 5.904 9.055 -19.268 1.00 72.12 113 SER A O 1
ATOM 939 N N . LEU A 1 114 ? 7.867 9.115 -20.331 1.00 75.12 114 LEU A N 1
ATOM 940 C CA . LEU A 1 114 ? 8.659 9.486 -19.140 1.00 75.12 114 LEU A CA 1
ATOM 941 C C . LEU A 1 114 ? 8.109 10.702 -18.380 1.00 75.12 114 LEU A C 1
ATOM 943 O O . LEU A 1 114 ? 8.052 10.689 -17.148 1.00 75.12 114 LEU A O 1
ATOM 947 N N . VAL A 1 115 ? 7.673 11.735 -19.105 1.00 79.69 115 VAL A N 1
ATOM 948 C CA . VAL A 1 115 ? 7.092 12.951 -18.515 1.00 79.69 115 VAL A CA 1
ATOM 949 C C . VAL A 1 115 ? 5.748 12.638 -17.853 1.00 79.69 115 VAL A C 1
ATOM 951 O O . VAL A 1 115 ? 5.534 13.011 -16.700 1.00 79.69 115 VAL A O 1
ATOM 954 N N . LYS A 1 116 ? 4.874 11.878 -18.529 1.00 80.94 116 LYS A N 1
ATOM 955 C CA . LYS A 1 116 ? 3.573 11.445 -17.987 1.00 80.94 116 LYS A CA 1
ATOM 956 C C . LYS A 1 116 ? 3.753 10.616 -16.710 1.00 80.94 116 LYS A C 1
ATOM 958 O O . LYS A 1 116 ? 3.074 10.862 -15.716 1.00 80.94 116 LYS A O 1
ATOM 963 N N . ILE A 1 117 ? 4.723 9.700 -16.703 1.00 78.81 117 ILE A N 1
ATOM 964 C CA . ILE A 1 117 ? 5.059 8.863 -15.542 1.00 78.81 117 ILE A CA 1
ATOM 965 C C . ILE A 1 117 ? 5.541 9.716 -14.364 1.00 78.81 117 ILE A C 1
ATOM 967 O O . ILE A 1 117 ? 5.151 9.455 -13.229 1.00 78.81 117 ILE A O 1
ATOM 971 N N . ASN A 1 118 ? 6.346 10.754 -14.608 1.00 82.31 118 ASN A N 1
ATOM 972 C CA . ASN A 1 118 ? 6.795 11.656 -13.543 1.00 82.31 118 ASN A CA 1
ATOM 973 C C . ASN A 1 118 ? 5.638 12.425 -12.913 1.00 82.31 118 ASN A C 1
ATOM 975 O O . ASN A 1 118 ? 5.579 12.527 -11.689 1.00 82.31 118 ASN A O 1
ATOM 979 N N . TYR A 1 119 ? 4.702 12.922 -13.726 1.00 83.38 119 TYR A N 1
ATOM 980 C CA . TYR A 1 119 ? 3.501 13.577 -13.212 1.00 83.38 119 TYR A CA 1
ATOM 981 C C . TYR A 1 119 ? 2.654 12.629 -12.362 1.00 83.38 119 TYR A C 1
ATOM 983 O O . TYR A 1 119 ? 2.268 12.996 -11.251 1.00 83.38 119 TYR A O 1
ATOM 991 N N . ILE A 1 120 ? 2.430 11.394 -12.829 1.00 83.19 120 ILE A N 1
ATOM 992 C CA . ILE A 1 120 ? 1.731 10.364 -12.046 1.00 83.19 120 ILE A CA 1
ATOM 993 C C . ILE A 1 120 ? 2.475 10.129 -10.731 1.00 83.19 120 ILE A C 1
ATOM 995 O O . ILE A 1 120 ? 1.871 10.180 -9.663 1.00 83.19 120 ILE A O 1
ATOM 999 N N . PHE A 1 121 ? 3.790 9.951 -10.784 1.00 81.31 121 PHE A N 1
ATOM 1000 C CA . PHE A 1 121 ? 4.591 9.657 -9.608 1.00 81.31 121 PHE A CA 1
ATOM 1001 C C . PHE A 1 121 ? 4.541 10.784 -8.560 1.00 81.31 121 PHE A C 1
ATOM 1003 O O . PHE A 1 121 ? 4.296 10.523 -7.379 1.00 81.31 121 PHE A O 1
ATOM 1010 N N . ILE A 1 122 ? 4.697 12.041 -8.983 1.00 85.75 122 ILE A N 1
ATOM 1011 C CA . ILE A 1 122 ? 4.571 13.209 -8.099 1.00 85.75 122 ILE A CA 1
ATOM 1012 C C . ILE A 1 122 ? 3.156 13.280 -7.514 1.00 85.75 122 ILE A C 1
ATOM 1014 O O . ILE A 1 122 ? 3.005 13.419 -6.300 1.00 85.75 122 ILE A O 1
ATOM 1018 N N . SER A 1 123 ? 2.123 13.119 -8.347 1.00 85.38 123 SER A N 1
ATOM 1019 C CA . SER A 1 123 ? 0.726 13.178 -7.901 1.00 85.38 123 SER A CA 1
ATOM 1020 C C . SER A 1 123 ? 0.402 12.104 -6.856 1.00 85.38 123 SER A C 1
ATOM 1022 O O . SER A 1 123 ? -0.197 12.413 -5.829 1.00 85.38 123 SER A O 1
ATOM 1024 N N . VAL A 1 124 ? 0.880 10.870 -7.047 1.00 83.88 124 VAL A N 1
ATOM 1025 C CA . VAL A 1 124 ? 0.682 9.758 -6.105 1.00 83.88 124 VAL A CA 1
ATOM 1026 C C . VAL A 1 124 ? 1.374 10.039 -4.773 1.00 83.88 124 VAL A C 1
ATOM 1028 O O . VAL A 1 124 ? 0.792 9.786 -3.721 1.00 83.88 124 VAL A O 1
ATOM 1031 N N . ASN A 1 125 ? 2.578 10.616 -4.779 1.00 85.44 125 ASN A N 1
ATOM 1032 C CA . ASN A 1 125 ? 3.264 10.978 -3.535 1.00 85.44 125 ASN A CA 1
ATOM 1033 C C . ASN A 1 125 ? 2.550 12.104 -2.782 1.00 85.44 125 ASN A C 1
ATOM 1035 O O . ASN A 1 125 ? 2.379 12.006 -1.566 1.00 85.44 125 ASN A O 1
ATOM 1039 N N . VAL A 1 126 ? 2.074 13.132 -3.491 1.00 88.69 126 VAL A N 1
ATOM 1040 C CA . VAL A 1 126 ? 1.265 14.206 -2.893 1.00 88.69 126 VAL A CA 1
ATOM 1041 C C . VAL A 1 126 ? -0.022 13.634 -2.295 1.00 88.69 126 VAL A C 1
ATOM 1043 O O . VAL A 1 126 ? -0.350 13.927 -1.146 1.00 88.69 126 VAL A O 1
ATOM 1046 N N . MET A 1 127 ? -0.713 12.753 -3.020 1.00 84.88 127 MET A N 1
ATOM 1047 C CA . MET A 1 127 ? -1.923 12.089 -2.528 1.00 84.88 127 MET A CA 1
ATOM 1048 C C . MET A 1 127 ? -1.649 11.198 -1.312 1.00 84.88 127 MET A C 1
ATOM 1050 O O . MET A 1 127 ? -2.415 11.235 -0.348 1.00 84.88 127 MET A O 1
ATOM 1054 N N . ASN A 1 128 ? -0.549 10.441 -1.301 1.00 85.25 128 ASN A N 1
ATOM 1055 C CA . ASN A 1 128 ? -0.139 9.635 -0.146 1.00 85.25 128 ASN A CA 1
ATOM 1056 C C . ASN A 1 128 ? 0.148 10.514 1.078 1.00 85.25 128 ASN A C 1
ATOM 1058 O O . ASN A 1 128 ? -0.249 10.170 2.193 1.00 85.25 128 ASN A O 1
ATOM 1062 N N . PHE A 1 129 ? 0.778 11.673 0.878 1.00 90.00 129 PHE A N 1
ATOM 1063 C CA . PHE A 1 129 ? 1.020 12.637 1.947 1.00 90.00 129 PHE A CA 1
ATOM 1064 C C . PHE A 1 129 ? -0.288 13.225 2.495 1.00 90.00 129 PHE A C 1
ATOM 1066 O O . PHE A 1 129 ? -0.497 13.229 3.709 1.00 90.00 129 PHE A O 1
ATOM 1073 N N . ILE A 1 130 ? -1.209 13.647 1.621 1.00 86.38 130 ILE A N 1
ATOM 1074 C CA . ILE A 1 130 ? -2.543 14.125 2.021 1.00 86.38 130 ILE A CA 1
ATOM 1075 C C . ILE A 1 130 ? -3.301 13.027 2.779 1.00 86.38 130 ILE A C 1
ATOM 1077 O O . ILE A 1 130 ? -3.902 13.296 3.818 1.00 86.38 130 ILE A O 1
ATOM 1081 N N . THR A 1 131 ? -3.227 11.780 2.312 1.00 83.50 131 THR A N 1
ATOM 1082 C CA . THR A 1 131 ? -3.871 10.623 2.954 1.00 83.50 131 THR A CA 1
ATOM 1083 C C . THR A 1 131 ? -3.303 10.370 4.349 1.00 83.50 131 THR A C 1
ATOM 1085 O O . THR A 1 131 ? -4.060 10.113 5.290 1.00 83.50 131 THR A O 1
ATOM 1088 N N . LEU A 1 132 ? -1.985 10.497 4.519 1.0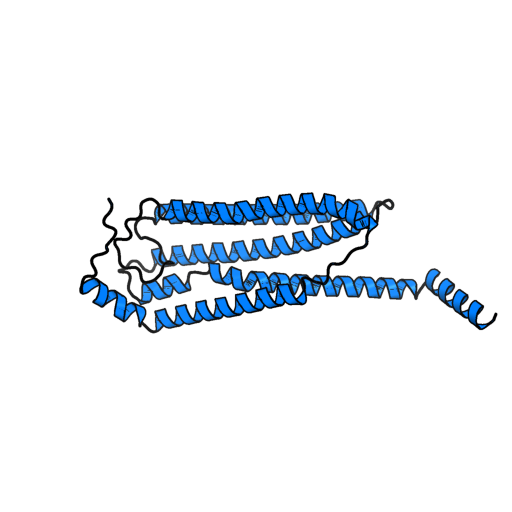0 86.44 132 LEU A N 1
ATOM 1089 C CA . LEU A 1 132 ? -1.345 10.417 5.828 1.00 86.44 132 LEU A CA 1
ATOM 1090 C C . LEU A 1 132 ? -1.823 11.548 6.749 1.00 86.44 132 LEU A C 1
ATOM 1092 O O . LEU A 1 132 ? -2.211 11.281 7.887 1.00 86.44 132 LEU A O 1
ATOM 1096 N N . MET A 1 133 ? -1.858 12.790 6.257 1.00 88.56 133 MET A N 1
ATOM 1097 C CA . MET A 1 133 ? -2.349 13.941 7.026 1.00 88.56 133 MET A CA 1
ATOM 1098 C C . MET A 1 133 ? -3.812 13.764 7.442 1.00 88.56 133 MET A C 1
ATOM 1100 O O . MET A 1 133 ? -4.155 13.992 8.603 1.00 88.56 133 MET A O 1
ATOM 1104 N N . HIS A 1 134 ? -4.661 13.288 6.532 1.00 85.69 134 HIS A N 1
ATOM 1105 C CA . HIS A 1 134 ? -6.060 12.988 6.813 1.00 85.69 134 HIS A CA 1
ATOM 1106 C C . HIS A 1 134 ? -6.202 11.872 7.858 1.00 85.69 134 HIS A C 1
ATOM 1108 O O . HIS A 1 134 ? -6.966 12.014 8.812 1.00 85.69 134 HIS A O 1
ATOM 1114 N N . SER A 1 135 ? -5.417 10.798 7.750 1.00 80.81 135 SER A N 1
ATOM 1115 C CA . SER A 1 135 ? -5.440 9.676 8.700 1.00 80.81 135 SER A CA 1
ATOM 1116 C C . SER A 1 135 ? -4.973 10.084 10.101 1.00 80.81 135 SER A C 1
ATOM 1118 O O . SER A 1 135 ? -5.607 9.728 11.098 1.00 80.81 135 SER A O 1
ATOM 1120 N N . ILE A 1 136 ? -3.920 10.903 10.197 1.00 85.69 136 ILE A N 1
ATOM 1121 C CA . ILE A 1 136 ? -3.470 11.499 11.465 1.00 85.69 136 ILE A CA 1
ATOM 1122 C C . ILE A 1 136 ? -4.554 12.428 12.028 1.00 85.69 136 ILE A C 1
ATOM 1124 O O . ILE A 1 136 ? -4.846 12.385 13.226 1.00 85.69 136 ILE A O 1
ATOM 1128 N N . GLY A 1 137 ? -5.172 13.249 11.175 1.00 82.56 137 GLY A N 1
ATOM 1129 C CA . GLY A 1 137 ? -6.278 14.132 11.538 1.00 82.56 137 GLY A CA 1
ATOM 1130 C C . GLY A 1 137 ? -7.459 13.367 12.135 1.00 82.56 137 GLY A C 1
ATOM 1131 O O . GLY A 1 137 ? -7.903 13.698 13.237 1.00 82.56 137 GLY A O 1
ATOM 1132 N N . LEU A 1 138 ? -7.906 12.298 11.469 1.00 79.19 138 LEU A N 1
ATOM 1133 C CA . LEU A 1 138 ? -8.961 11.400 11.946 1.00 79.19 138 LEU A CA 1
ATOM 1134 C C . LEU A 1 138 ? -8.606 10.765 13.292 1.00 79.19 138 LEU A C 1
ATOM 1136 O O . LEU A 1 138 ? -9.421 10.792 14.217 1.00 79.19 138 LEU A O 1
ATOM 1140 N N . TYR A 1 139 ? -7.384 10.246 13.440 1.00 82.38 139 TYR A N 1
ATOM 1141 C CA . TYR A 1 139 ? -6.930 9.659 14.700 1.00 82.38 139 TYR A CA 1
ATOM 1142 C C . TYR A 1 139 ? -6.952 10.683 15.845 1.00 82.38 139 TYR A C 1
ATOM 1144 O O . TYR A 1 139 ? -7.508 10.416 16.914 1.00 82.38 139 TYR A O 1
ATOM 1152 N N . ARG A 1 140 ? -6.418 11.893 15.621 1.00 86.44 140 ARG A N 1
ATOM 1153 C CA . ARG A 1 140 ? -6.418 12.968 16.629 1.00 86.44 140 ARG A CA 1
ATOM 1154 C C . ARG A 1 140 ? -7.826 13.462 16.945 1.00 86.44 140 ARG A C 1
ATOM 1156 O O . ARG A 1 140 ? -8.108 13.753 18.107 1.00 86.44 140 ARG A O 1
ATOM 1163 N N . HIS A 1 141 ? -8.703 13.555 15.947 1.00 80.69 141 HIS A N 1
ATOM 1164 C CA . HIS A 1 141 ? -10.104 13.922 16.142 1.00 80.69 141 HIS A CA 1
ATOM 1165 C C . HIS A 1 141 ? -10.822 12.893 17.025 1.00 80.69 141 HIS A C 1
ATOM 1167 O O . HIS A 1 141 ? -11.425 13.264 18.034 1.00 80.69 141 HIS A O 1
ATOM 1173 N N . ASN A 1 142 ? -10.674 11.602 16.718 1.00 79.44 142 ASN A N 1
ATOM 1174 C CA . ASN A 1 142 ? -11.268 10.515 17.496 1.00 79.44 142 ASN A CA 1
ATOM 1175 C C . ASN A 1 142 ? -10.705 10.449 18.929 1.00 79.44 142 ASN A C 1
ATOM 1177 O O . ASN A 1 142 ? -11.467 10.285 19.883 1.00 79.44 142 ASN A O 1
ATOM 1181 N N . GLN A 1 143 ? -9.397 10.672 19.100 1.00 82.88 143 GLN A N 1
ATOM 1182 C CA . GLN A 1 143 ? -8.747 10.774 20.415 1.00 82.88 143 GLN A CA 1
ATOM 1183 C C . GLN A 1 143 ? -9.246 11.973 21.238 1.00 82.88 143 GLN A C 1
ATOM 1185 O O . GLN A 1 143 ? -9.517 11.864 22.434 1.00 82.88 143 GLN A O 1
ATOM 1190 N N . ARG A 1 144 ? -9.423 13.142 20.616 1.00 84.12 144 ARG A N 1
ATOM 1191 C CA . ARG A 1 144 ? -10.004 14.302 21.311 1.00 84.12 144 ARG A CA 1
ATOM 1192 C C . ARG A 1 144 ? -11.444 14.026 21.728 1.00 84.12 144 ARG A C 1
ATOM 1194 O O . ARG A 1 144 ? -11.813 14.323 22.862 1.00 84.12 144 ARG A O 1
ATOM 1201 N N . LYS A 1 145 ? -12.236 13.414 20.843 1.00 80.50 145 LYS A N 1
ATOM 1202 C CA . LYS A 1 145 ? -13.636 13.083 21.113 1.00 80.50 145 LYS A CA 1
ATOM 1203 C C . LYS A 1 145 ? -13.772 12.110 22.286 1.00 80.50 145 LYS A C 1
ATOM 1205 O O . LYS A 1 145 ? -14.607 12.354 23.151 1.00 80.50 145 LYS A O 1
ATOM 1210 N N . ILE A 1 146 ? -12.930 11.074 22.389 1.00 78.12 146 ILE A N 1
ATOM 1211 C CA . ILE A 1 146 ? -12.973 10.161 23.545 1.00 78.12 146 ILE A CA 1
ATOM 1212 C C . ILE A 1 146 ? -12.543 10.846 24.847 1.00 78.12 146 ILE A C 1
ATOM 1214 O O . ILE A 1 146 ? -13.174 10.610 25.872 1.00 78.12 146 ILE A O 1
ATOM 1218 N N . ASN A 1 147 ? -11.545 11.736 24.816 1.00 79.69 147 ASN A N 1
ATOM 1219 C CA . ASN A 1 147 ? -11.091 12.456 26.010 1.00 79.69 147 ASN A CA 1
ATOM 1220 C C . ASN A 1 147 ? -12.159 13.416 26.551 1.00 79.69 147 ASN A C 1
ATOM 1222 O O . ASN A 1 147 ? -12.389 13.456 27.755 1.00 79.69 147 ASN A O 1
ATOM 1226 N N . VAL A 1 148 ? -12.857 14.136 25.668 1.00 78.00 148 VAL A N 1
ATOM 1227 C CA . VAL A 1 148 ? -13.987 15.000 26.057 1.00 78.00 148 VAL A CA 1
ATOM 1228 C C . VAL A 1 148 ? -15.146 14.170 26.614 1.00 78.00 148 VAL A C 1
ATOM 1230 O O . VAL A 1 148 ? -15.778 14.554 27.595 1.00 78.00 148 VAL A O 1
ATOM 1233 N N . VAL A 1 149 ? -15.418 13.015 26.004 1.00 70.25 149 VAL A N 1
ATOM 1234 C CA . VAL A 1 149 ? -16.523 12.130 26.394 1.00 70.25 149 VAL A CA 1
ATOM 1235 C C . VAL A 1 149 ? -16.239 11.363 27.686 1.00 70.25 149 VAL A C 1
ATOM 1237 O O . VAL A 1 149 ? -17.170 11.089 28.436 1.00 70.25 149 VAL A O 1
ATOM 1240 N N . LYS A 1 150 ? -14.975 11.052 27.994 1.00 68.88 150 LYS A N 1
ATOM 1241 C CA . LYS A 1 150 ? -14.583 10.362 29.233 1.00 68.88 150 LYS A CA 1
ATOM 1242 C C . LYS A 1 150 ? -14.973 11.149 30.491 1.00 68.88 150 LYS A C 1
ATOM 1244 O O . LYS A 1 150 ? -15.241 10.532 31.512 1.00 68.88 150 LYS A O 1
ATOM 1249 N N . ASN A 1 151 ? -15.068 12.474 30.380 1.00 63.47 151 ASN A N 1
ATOM 1250 C CA . ASN A 1 151 ? -15.469 13.373 31.463 1.00 63.47 151 ASN A CA 1
ATOM 1251 C C . ASN A 1 151 ? -16.995 13.579 31.565 1.00 63.47 151 ASN A C 1
ATOM 1253 O O . ASN A 1 151 ? -17.440 14.356 32.405 1.00 63.47 151 ASN A O 1
ATOM 1257 N N . ARG A 1 152 ? -17.808 12.942 30.706 1.00 63.69 152 ARG A N 1
ATOM 1258 C CA . ARG A 1 152 ? -19.278 13.007 30.767 1.00 63.69 152 ARG A CA 1
ATOM 1259 C C . ARG A 1 152 ? -19.853 11.635 31.123 1.00 63.69 152 ARG A C 1
ATOM 1261 O O . ARG A 1 152 ? -19.729 10.678 30.354 1.00 63.69 152 ARG A O 1
ATOM 1268 N N . ASP A 1 153 ? -20.555 11.562 32.24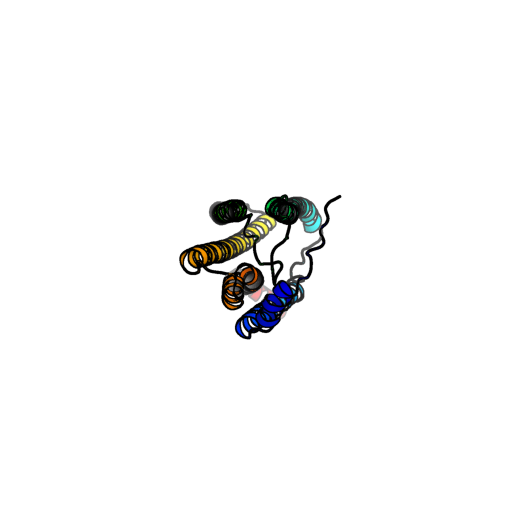9 1.00 53.97 153 ASP A N 1
ATOM 1269 C CA . ASP A 1 153 ? -21.122 10.314 32.784 1.00 53.97 153 ASP A CA 1
ATOM 1270 C C . ASP A 1 153 ? -22.314 9.761 31.976 1.00 53.97 153 ASP A C 1
ATOM 1272 O O . 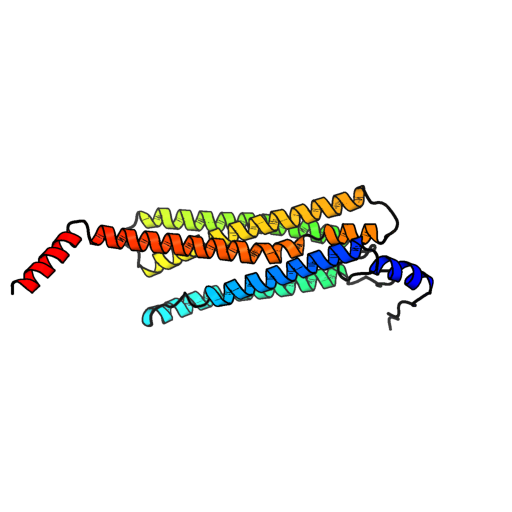ASP A 1 153 ? -22.672 8.595 32.108 1.00 53.97 153 ASP A O 1
ATOM 1276 N N . GLN A 1 154 ? -22.896 10.543 31.062 1.00 52.28 154 GLN A N 1
ATOM 1277 C CA . GLN A 1 154 ? -24.149 10.204 30.366 1.00 52.28 154 GLN A CA 1
ATOM 1278 C C . GLN A 1 154 ? -23.977 9.562 28.976 1.00 52.28 154 GLN A C 1
ATOM 1280 O O . GLN A 1 154 ? -24.743 9.846 28.056 1.00 52.28 154 GLN A O 1
ATOM 1285 N N . PHE A 1 155 ? -22.975 8.703 28.770 1.00 55.44 155 PHE A N 1
ATOM 1286 C CA . PHE A 1 155 ? -22.783 8.076 27.454 1.00 55.44 155 PHE A CA 1
ATOM 1287 C C . PHE A 1 155 ? -23.390 6.676 27.345 1.00 55.44 155 PHE A C 1
ATOM 1289 O O . PHE A 1 155 ? -23.016 5.763 28.078 1.00 55.44 155 PHE A O 1
ATOM 1296 N N . ILE A 1 156 ? -24.253 6.497 26.340 1.00 64.88 156 ILE A N 1
ATOM 1297 C CA . ILE A 1 156 ? -24.819 5.204 25.940 1.00 64.88 156 ILE A CA 1
ATOM 1298 C C . ILE A 1 156 ? -23.678 4.251 25.550 1.00 64.88 156 ILE A C 1
ATOM 1300 O O . ILE A 1 156 ? -22.810 4.597 24.740 1.00 64.88 156 ILE A O 1
ATOM 1304 N N . LEU A 1 157 ? -23.705 3.031 26.097 1.00 60.56 157 LEU A N 1
ATOM 1305 C CA . LEU A 1 157 ? -22.677 1.994 25.930 1.00 60.56 157 LEU A CA 1
ATOM 1306 C C . LEU A 1 157 ? -22.292 1.758 24.454 1.00 60.56 157 LEU A C 1
ATOM 1308 O O . LEU A 1 157 ? -21.109 1.665 24.131 1.00 60.56 157 LEU A O 1
ATOM 1312 N N . SER A 1 158 ? -23.277 1.760 23.549 1.00 64.56 158 SER A N 1
ATOM 1313 C CA . SER A 1 158 ? -23.076 1.591 22.100 1.00 64.56 158 SER A CA 1
ATOM 1314 C C . SER A 1 158 ? -22.129 2.631 21.497 1.00 64.56 158 SER A C 1
ATOM 1316 O O . SER A 1 158 ? -21.272 2.297 20.681 1.00 64.56 158 SER A O 1
ATOM 1318 N N . SER A 1 159 ? -22.236 3.895 21.911 1.00 65.62 159 SER A N 1
ATOM 1319 C CA . SER A 1 159 ? -21.405 4.960 21.347 1.00 65.62 159 SER A CA 1
ATOM 1320 C C . SER A 1 159 ? -19.955 4.872 21.835 1.00 65.62 159 SER A C 1
ATOM 1322 O O . SER A 1 159 ? -19.030 5.172 21.081 1.00 65.62 159 SER A O 1
ATOM 1324 N N . ARG A 1 160 ? -19.724 4.369 23.058 1.00 69.19 160 ARG A N 1
ATOM 1325 C CA . ARG A 1 160 ? -18.368 4.088 23.559 1.00 69.19 160 ARG A CA 1
ATOM 1326 C C . ARG A 1 160 ? -17.696 2.958 22.776 1.00 69.19 160 ARG A C 1
ATOM 1328 O O . ARG A 1 160 ? -16.522 3.088 22.435 1.00 69.19 160 ARG A O 1
ATOM 1335 N N . PHE A 1 161 ? -18.435 1.894 22.452 1.00 66.94 161 PHE A N 1
ATOM 1336 C CA . PHE A 1 161 ? -17.922 0.802 21.617 1.00 66.94 161 PHE A CA 1
ATOM 1337 C C . PHE A 1 161 ? -17.543 1.285 20.214 1.00 66.94 161 PHE A C 1
ATOM 1339 O O . PHE A 1 161 ? -16.408 1.069 19.798 1.00 66.94 161 PHE A O 1
ATOM 1346 N N . GLN A 1 162 ? -18.430 2.025 19.544 1.00 64.88 162 GLN A N 1
ATOM 1347 C CA . GLN A 1 162 ? -18.153 2.598 18.220 1.00 64.88 162 GLN A CA 1
ATOM 1348 C C . GLN A 1 162 ? -16.958 3.558 18.240 1.00 64.88 162 GLN A C 1
ATOM 1350 O O . GLN A 1 162 ? -16.129 3.546 17.337 1.00 64.88 162 GLN A O 1
ATOM 1355 N N . MET A 1 163 ? -16.825 4.387 19.279 1.00 70.12 163 MET A N 1
ATOM 1356 C CA . MET A 1 163 ? -15.690 5.305 19.398 1.00 70.12 163 MET A CA 1
ATOM 1357 C C . MET A 1 163 ? -14.367 4.554 19.583 1.00 70.12 163 MET A C 1
ATOM 1359 O O . MET A 1 163 ? -13.358 4.929 18.989 1.00 70.12 163 MET A O 1
ATOM 1363 N N . ASN A 1 164 ? -14.371 3.489 20.387 1.00 73.56 164 ASN A N 1
ATOM 1364 C CA . ASN A 1 164 ? -13.195 2.650 20.593 1.00 73.56 164 ASN A CA 1
ATOM 1365 C C . ASN A 1 164 ? -12.804 1.915 19.300 1.00 73.56 164 ASN A C 1
ATOM 1367 O O . ASN A 1 164 ? -11.628 1.886 18.943 1.00 73.56 164 ASN A O 1
ATOM 1371 N N . GLU A 1 165 ? -13.784 1.396 18.561 1.00 69.69 165 GLU A N 1
ATOM 1372 C CA . GLU A 1 165 ? -13.575 0.787 17.245 1.00 69.69 165 GLU A CA 1
ATOM 1373 C C . GLU A 1 165 ? -13.031 1.800 16.228 1.00 69.69 165 GLU A C 1
ATOM 1375 O O . GLU A 1 165 ? -12.037 1.528 15.555 1.00 69.69 165 GLU A O 1
ATOM 1380 N N . ASN A 1 166 ? -13.579 3.017 16.198 1.00 72.19 166 ASN A N 1
ATOM 1381 C CA . ASN A 1 166 ? -13.088 4.099 15.346 1.00 72.19 166 ASN A CA 1
ATOM 1382 C C . ASN A 1 166 ? -11.644 4.495 15.677 1.00 72.19 166 ASN A C 1
ATOM 1384 O O . ASN A 1 166 ? -10.873 4.786 14.764 1.00 72.19 166 ASN A O 1
ATOM 1388 N N . ILE A 1 167 ? -11.240 4.496 16.952 1.00 77.38 167 ILE A N 1
ATOM 1389 C CA . ILE A 1 167 ? -9.847 4.758 17.353 1.00 77.38 167 ILE A CA 1
ATOM 1390 C C . ILE A 1 167 ? -8.925 3.629 16.891 1.00 77.38 167 ILE A C 1
ATOM 1392 O O . ILE A 1 167 ? -7.852 3.906 16.357 1.00 77.38 167 ILE A O 1
ATOM 1396 N N . ILE A 1 168 ? -9.335 2.371 17.060 1.00 75.19 168 ILE A N 1
ATOM 1397 C CA . ILE A 1 168 ? -8.553 1.211 16.612 1.00 75.19 168 ILE A CA 1
ATOM 1398 C C . ILE A 1 168 ? -8.399 1.232 15.083 1.00 75.19 168 ILE A C 1
ATOM 1400 O O . ILE A 1 168 ? -7.283 1.092 14.582 1.00 75.19 168 ILE A O 1
ATOM 1404 N N . SER A 1 169 ? -9.489 1.487 14.357 1.00 75.06 169 SER A N 1
ATOM 1405 C CA . SER A 1 169 ? -9.511 1.590 12.895 1.00 75.06 169 SER A CA 1
ATOM 1406 C C . SER A 1 169 ? -8.663 2.762 12.387 1.00 75.06 169 SER A C 1
ATOM 1408 O O . SER A 1 169 ? -7.787 2.580 11.545 1.00 75.06 169 SER A O 1
ATOM 1410 N N . SER A 1 170 ? -8.813 3.959 12.965 1.00 78.31 170 SER A N 1
ATOM 1411 C CA . SER A 1 170 ? -7.996 5.123 12.580 1.00 78.31 170 SER A CA 1
ATOM 1412 C C . SER A 1 170 ? -6.512 4.969 12.937 1.00 78.31 170 SER A C 1
ATOM 1414 O O . SER A 1 170 ? -5.657 5.431 12.182 1.00 78.31 170 SER A O 1
ATOM 1416 N N . ARG A 1 171 ? -6.178 4.257 14.025 1.00 80.88 171 ARG A N 1
ATOM 1417 C CA . ARG A 1 171 ? -4.795 3.871 14.356 1.00 80.88 171 ARG A CA 1
ATOM 1418 C C . ARG A 1 171 ? -4.207 2.922 13.307 1.00 80.88 171 ARG A C 1
ATOM 1420 O O . ARG A 1 171 ? -3.055 3.100 12.922 1.00 80.88 171 ARG A O 1
ATOM 1427 N N . LEU A 1 172 ? -4.980 1.939 12.839 1.00 77.75 172 LEU A N 1
ATOM 1428 C CA . LEU A 1 172 ? -4.564 1.038 11.759 1.00 77.75 172 LEU A CA 1
ATOM 1429 C C . LEU A 1 172 ? -4.346 1.803 10.445 1.00 77.75 172 LEU A C 1
ATOM 1431 O O . LEU A 1 172 ? -3.297 1.648 9.825 1.00 77.75 172 LEU A O 1
ATOM 1435 N N . LEU A 1 173 ? -5.295 2.660 10.056 1.00 79.06 173 LEU A N 1
ATOM 1436 C CA . LEU A 1 173 ? -5.194 3.486 8.847 1.00 79.06 173 LEU A CA 1
ATOM 1437 C C . LEU A 1 173 ? -3.932 4.350 8.850 1.00 79.06 173 LEU A C 1
ATOM 1439 O O . LEU A 1 173 ? -3.212 4.385 7.859 1.00 79.06 173 LEU A O 1
ATOM 1443 N N . TRP A 1 174 ? -3.612 4.984 9.980 1.00 81.75 174 TRP A N 1
ATOM 1444 C CA . TRP A 1 174 ? -2.385 5.766 10.117 1.00 81.75 174 TRP A CA 1
ATOM 1445 C C . TRP A 1 174 ? -1.113 4.932 9.863 1.00 81.75 174 TRP A C 1
ATOM 1447 O O . TRP A 1 174 ? -0.237 5.374 9.112 1.00 81.75 174 TRP A O 1
ATOM 1457 N N . TRP A 1 175 ? -1.018 3.720 10.423 1.00 83.69 175 TRP A N 1
ATOM 1458 C CA . TRP A 1 175 ? 0.110 2.814 10.165 1.00 83.69 175 TRP A CA 1
ATOM 1459 C C . TRP A 1 175 ? 0.201 2.398 8.694 1.00 83.69 175 TRP A C 1
ATOM 1461 O O . TRP A 1 175 ? 1.287 2.440 8.111 1.00 83.69 175 TRP A O 1
ATOM 1471 N N . LEU A 1 176 ? -0.933 2.058 8.078 1.00 80.56 176 LEU A N 1
ATOM 1472 C CA . LEU A 1 176 ? -0.997 1.675 6.667 1.00 80.56 176 LEU A CA 1
ATOM 1473 C C . LEU A 1 176 ? -0.590 2.821 5.735 1.00 80.56 176 LEU A C 1
ATOM 1475 O O . LEU A 1 176 ? 0.214 2.601 4.829 1.00 80.56 176 LEU A O 1
ATOM 1479 N N . SER A 1 177 ? -1.077 4.042 5.973 1.00 85.25 177 SER A N 1
ATOM 1480 C CA . SER A 1 177 ? -0.700 5.222 5.183 1.00 85.25 177 SER A CA 1
ATOM 1481 C C . SER A 1 177 ? 0.772 5.597 5.358 1.00 85.25 177 SER A C 1
ATOM 1483 O O . SER A 1 177 ? 1.405 6.045 4.406 1.00 85.25 177 SER A O 1
ATOM 1485 N N . THR A 1 178 ? 1.338 5.389 6.550 1.00 89.19 178 THR A N 1
ATOM 1486 C CA . THR A 1 178 ? 2.768 5.630 6.800 1.00 89.19 178 THR A CA 1
ATOM 1487 C C . THR A 1 178 ? 3.629 4.648 6.006 1.00 89.19 178 THR A C 1
ATOM 1489 O O . THR A 1 178 ? 4.547 5.066 5.302 1.00 89.19 178 THR A O 1
ATOM 1492 N N . ALA A 1 179 ? 3.304 3.352 6.057 1.00 88.56 179 ALA A N 1
ATOM 1493 C CA . ALA A 1 179 ? 4.002 2.331 5.276 1.00 88.56 179 ALA A CA 1
ATOM 1494 C C . ALA A 1 179 ? 3.876 2.581 3.764 1.00 88.56 179 ALA A C 1
ATOM 1496 O O . ALA A 1 179 ? 4.866 2.492 3.039 1.00 88.56 179 ALA A O 1
ATOM 1497 N N . GLN A 1 180 ? 2.680 2.959 3.300 1.00 86.94 180 GLN A N 1
ATOM 1498 C CA . GLN A 1 180 ? 2.431 3.329 1.908 1.00 86.94 180 GLN A CA 1
ATOM 1499 C C . GLN A 1 180 ? 3.314 4.506 1.479 1.00 86.94 180 GLN A C 1
ATOM 1501 O O . GLN A 1 180 ? 4.024 4.399 0.483 1.00 86.94 180 GLN A O 1
ATOM 1506 N N . LEU A 1 181 ? 3.341 5.601 2.246 1.00 90.44 181 LEU A N 1
ATOM 1507 C CA . LEU A 1 181 ? 4.175 6.759 1.921 1.00 90.44 181 LEU A CA 1
ATOM 1508 C C . LEU A 1 181 ? 5.661 6.386 1.840 1.00 90.44 181 LEU A C 1
ATOM 1510 O O . LEU A 1 181 ? 6.319 6.774 0.883 1.00 90.44 181 LEU A O 1
ATOM 1514 N N . ILE A 1 182 ? 6.178 5.601 2.791 1.00 91.81 182 ILE A N 1
ATOM 1515 C CA . ILE A 1 182 ? 7.587 5.171 2.798 1.00 91.81 182 ILE A CA 1
ATOM 1516 C C . ILE A 1 182 ? 7.925 4.355 1.543 1.00 91.81 182 ILE A C 1
ATOM 1518 O O . ILE A 1 182 ? 8.951 4.603 0.911 1.00 91.81 182 ILE A O 1
ATOM 1522 N N . ILE A 1 183 ? 7.070 3.400 1.166 1.00 89.62 183 ILE A N 1
ATOM 1523 C CA . ILE A 1 183 ? 7.313 2.511 0.019 1.00 89.62 183 ILE A CA 1
ATOM 1524 C C . ILE A 1 183 ? 7.199 3.262 -1.309 1.00 89.62 183 ILE A C 1
ATOM 1526 O O . ILE A 1 183 ? 8.021 3.065 -2.203 1.00 89.62 183 ILE A O 1
ATOM 1530 N N . PHE A 1 184 ? 6.210 4.146 -1.450 1.00 87.38 184 PHE A N 1
ATOM 1531 C CA . PHE A 1 184 ? 6.066 4.944 -2.666 1.00 87.38 184 PHE A CA 1
ATOM 1532 C C . PHE A 1 184 ? 7.152 6.016 -2.784 1.00 87.38 184 PHE A C 1
ATOM 1534 O O . PHE A 1 184 ? 7.640 6.240 -3.888 1.00 87.38 184 PHE A O 1
ATOM 1541 N N . LEU A 1 185 ? 7.589 6.627 -1.680 1.00 89.75 185 LEU A N 1
ATOM 1542 C CA . LEU A 1 185 ? 8.706 7.571 -1.694 1.00 89.75 185 LEU A CA 1
ATOM 1543 C C . LEU A 1 185 ? 10.014 6.860 -2.069 1.00 89.75 185 LEU A C 1
ATOM 1545 O O . LEU A 1 185 ? 10.750 7.346 -2.928 1.00 89.75 185 LEU A O 1
ATOM 1549 N N . SER A 1 186 ? 10.274 5.682 -1.486 1.00 90.50 186 SER A N 1
ATOM 1550 C CA . SER A 1 186 ? 11.466 4.891 -1.809 1.00 90.50 186 SER A CA 1
ATOM 1551 C C . SER A 1 186 ? 11.472 4.438 -3.268 1.00 90.50 186 SER A C 1
ATOM 1553 O O . SER A 1 186 ? 12.510 4.558 -3.917 1.00 90.50 186 SER A O 1
ATOM 1555 N N . TYR A 1 187 ? 10.318 4.033 -3.820 1.00 87.50 187 TYR A N 1
ATOM 1556 C CA . TYR A 1 187 ? 10.172 3.748 -5.253 1.00 87.50 187 TYR A CA 1
ATOM 1557 C C . TYR A 1 187 ? 10.650 4.928 -6.106 1.00 87.50 187 TYR A C 1
ATOM 1559 O O . TYR A 1 187 ? 11.428 4.763 -7.043 1.00 87.50 187 TYR A O 1
ATOM 1567 N N . GLY A 1 188 ? 10.227 6.139 -5.745 1.00 83.94 188 GLY A N 1
ATOM 1568 C CA . GLY A 1 188 ? 10.602 7.367 -6.443 1.00 83.94 188 GLY A CA 1
ATOM 1569 C C . GLY A 1 188 ? 12.067 7.677 -6.412 1.00 83.94 188 GLY A C 1
ATOM 1570 O O . GLY A 1 188 ? 12.668 7.928 -7.453 1.00 83.94 188 GLY A O 1
ATOM 1571 N N . CYS A 1 189 ? 12.633 7.655 -5.209 1.00 87.12 189 CYS A N 1
ATOM 1572 C CA . CYS A 1 189 ? 14.052 7.892 -5.011 1.00 87.12 189 CYS A CA 1
ATOM 1573 C C . CYS A 1 189 ? 14.885 6.881 -5.803 1.00 87.12 189 CYS A C 1
ATOM 1575 O O . CYS A 1 189 ? 15.831 7.283 -6.478 1.00 87.12 189 CYS A O 1
ATOM 1577 N N . LEU A 1 190 ? 14.509 5.598 -5.786 1.00 87.19 190 LEU A N 1
ATOM 1578 C CA . LEU A 1 190 ? 15.186 4.551 -6.550 1.00 87.19 190 LEU A CA 1
ATOM 1579 C C . LEU A 1 190 ? 15.066 4.787 -8.059 1.00 87.19 190 LEU A C 1
ATOM 1581 O O . LEU A 1 190 ? 16.083 4.843 -8.742 1.00 87.19 190 LEU A O 1
ATOM 1585 N N . MET A 1 191 ? 13.859 5.009 -8.583 1.00 82.31 191 MET A N 1
ATOM 1586 C CA . MET A 1 191 ? 13.647 5.228 -10.019 1.00 82.31 191 MET A CA 1
ATOM 1587 C C . MET A 1 191 ? 14.312 6.507 -10.535 1.00 82.31 191 MET A C 1
ATOM 1589 O O . MET A 1 191 ? 14.829 6.524 -11.652 1.00 82.31 191 MET A O 1
ATOM 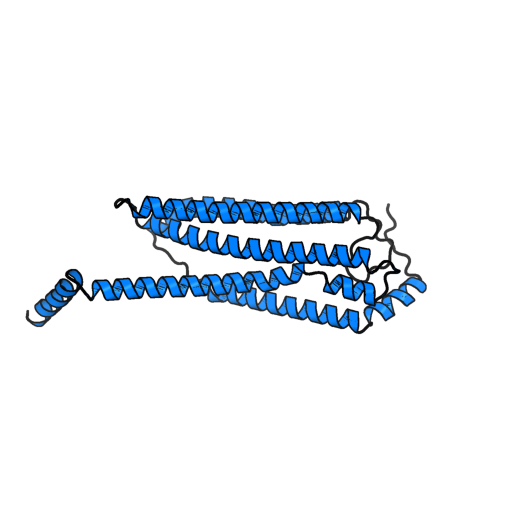1593 N N . TYR A 1 192 ? 14.331 7.576 -9.739 1.00 81.69 192 TYR A N 1
ATOM 1594 C CA . TYR A 1 192 ? 15.035 8.808 -10.088 1.00 81.69 192 TYR A CA 1
ATOM 1595 C C . TYR A 1 192 ? 16.556 8.604 -10.072 1.00 81.69 192 TYR A C 1
ATOM 1597 O O . TYR A 1 192 ? 17.244 9.023 -11.001 1.00 81.69 192 TYR A O 1
ATOM 1605 N N . SER A 1 193 ? 17.069 7.877 -9.075 1.00 82.88 193 SER A N 1
ATOM 1606 C CA . SER A 1 193 ? 18.489 7.512 -8.996 1.00 82.88 193 SER A CA 1
ATOM 1607 C C . SER A 1 193 ? 18.911 6.653 -10.189 1.00 82.88 193 SER A C 1
ATOM 1609 O O . SER A 1 193 ? 19.913 6.954 -10.832 1.00 82.88 193 SER A O 1
ATOM 1611 N N . LEU A 1 194 ? 18.117 5.642 -10.559 1.00 81.25 194 LEU A N 1
ATOM 1612 C CA . LEU A 1 194 ? 18.383 4.813 -11.739 1.00 81.2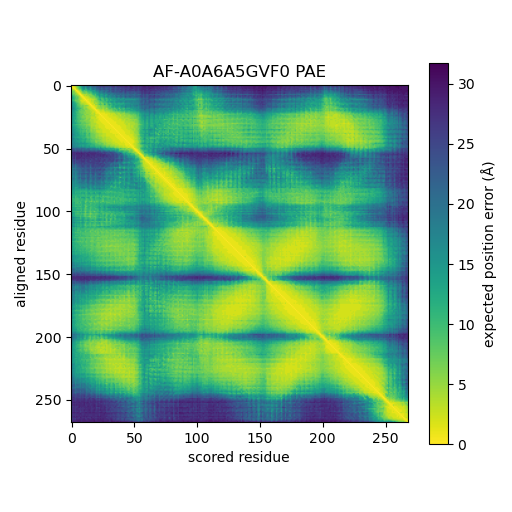5 194 LEU A CA 1
ATOM 1613 C C . LEU A 1 194 ? 18.490 5.647 -13.017 1.00 81.25 194 LEU A C 1
ATOM 1615 O O . LEU A 1 194 ? 19.348 5.383 -13.850 1.00 81.25 194 LEU A O 1
ATOM 1619 N N . ARG A 1 195 ? 17.672 6.689 -13.170 1.00 76.56 195 ARG A N 1
ATOM 1620 C CA . ARG A 1 195 ? 17.730 7.557 -14.356 1.00 76.56 195 ARG A CA 1
ATOM 1621 C C . ARG A 1 195 ? 18.978 8.429 -14.417 1.00 76.56 195 ARG A C 1
ATOM 1623 O O . ARG A 1 195 ? 19.414 8.750 -15.515 1.00 76.56 195 ARG A O 1
ATOM 1630 N N . ILE A 1 196 ? 19.537 8.806 -13.269 1.00 78.81 196 ILE A N 1
ATOM 1631 C CA . ILE A 1 196 ? 20.783 9.579 -13.202 1.00 78.81 196 ILE A CA 1
ATOM 1632 C C . ILE A 1 196 ? 21.993 8.669 -13.435 1.00 78.81 196 ILE A C 1
ATOM 1634 O O . ILE A 1 196 ? 22.893 9.029 -14.188 1.00 78.81 196 ILE A O 1
ATOM 1638 N N . PHE A 1 197 ? 22.018 7.497 -12.796 1.00 77.56 197 PHE A N 1
ATOM 1639 C CA . PHE A 1 197 ? 23.205 6.638 -12.756 1.00 77.56 197 PHE A CA 1
ATOM 1640 C C . PHE A 1 197 ? 23.284 5.605 -13.888 1.00 77.56 197 PHE A C 1
ATOM 1642 O O . PHE A 1 197 ? 24.377 5.149 -14.210 1.00 77.56 197 PHE A O 1
ATOM 1649 N N . LEU A 1 198 ? 22.160 5.221 -14.500 1.00 71.50 198 LEU A N 1
ATOM 1650 C CA . LEU A 1 198 ? 22.092 4.206 -15.560 1.00 71.50 198 LEU A CA 1
ATOM 1651 C C . LEU A 1 198 ? 21.597 4.812 -16.882 1.00 71.50 198 LEU A C 1
ATOM 1653 O O . LEU A 1 198 ? 20.560 4.422 -17.430 1.00 71.50 198 LEU A O 1
ATOM 1657 N N . THR A 1 199 ? 22.370 5.763 -17.408 1.00 64.69 199 THR A N 1
ATOM 1658 C CA . THR A 1 199 ? 22.203 6.331 -18.751 1.00 64.69 199 THR A CA 1
ATOM 1659 C C . THR A 1 199 ? 22.859 5.413 -19.791 1.00 64.69 199 THR A C 1
ATOM 1661 O O . THR A 1 199 ? 24.042 5.515 -20.098 1.00 64.69 199 THR A O 1
ATOM 1664 N N . GLY A 1 200 ? 22.103 4.454 -20.328 1.00 64.56 200 GLY A N 1
ATOM 1665 C CA . GLY A 1 200 ? 22.625 3.511 -21.321 1.00 64.56 200 GLY A CA 1
ATOM 1666 C C . GLY A 1 200 ? 21.541 2.685 -22.022 1.00 64.56 200 GLY A C 1
ATOM 1667 O O . GLY A 1 200 ? 20.363 2.791 -21.670 1.00 64.56 200 GLY A O 1
ATOM 1668 N N . PRO A 1 201 ? 21.913 1.864 -23.024 1.00 65.19 201 PRO A N 1
ATOM 1669 C CA . PRO A 1 201 ? 20.976 0.969 -23.699 1.00 65.19 201 PRO A CA 1
ATOM 1670 C C . PRO A 1 201 ? 20.344 -0.013 -22.700 1.00 65.19 201 PRO A C 1
ATOM 1672 O O . PRO A 1 201 ? 21.002 -0.449 -21.753 1.00 65.19 201 PRO A O 1
ATOM 1675 N N . ARG A 1 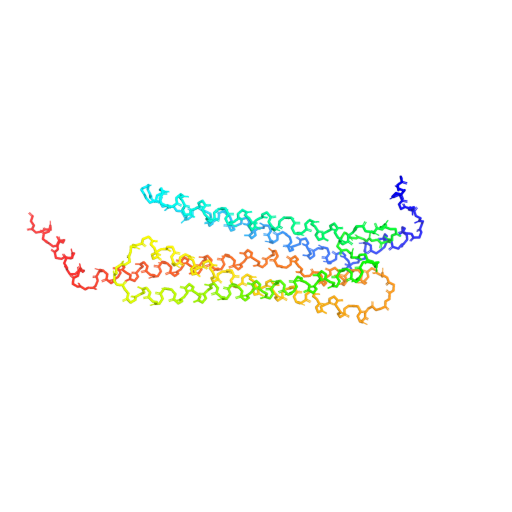202 ? 19.065 -0.368 -22.914 1.00 69.44 202 ARG A N 1
ATOM 1676 C CA . ARG A 1 202 ? 18.257 -1.249 -22.042 1.00 69.44 202 ARG A CA 1
ATOM 1677 C C . ARG A 1 202 ? 18.765 -2.699 -22.048 1.00 69.44 202 ARG A C 1
ATOM 1679 O O . ARG A 1 202 ? 18.109 -3.596 -22.575 1.00 69.44 202 ARG A O 1
ATOM 1686 N N . SER A 1 203 ? 19.930 -2.925 -21.451 1.00 71.06 203 SER A N 1
ATOM 1687 C CA . SER A 1 203 ? 20.514 -4.249 -21.252 1.00 71.06 203 SER A CA 1
ATOM 1688 C C . SER A 1 203 ? 19.675 -5.089 -20.282 1.00 71.06 203 SER A C 1
ATOM 1690 O O . SER A 1 203 ? 18.869 -4.567 -19.508 1.00 71.06 203 SER A O 1
ATOM 1692 N N . ALA A 1 204 ? 19.887 -6.405 -20.285 1.00 69.62 204 ALA A N 1
ATOM 1693 C CA . ALA A 1 204 ? 19.212 -7.323 -19.366 1.00 69.62 204 ALA A CA 1
ATOM 1694 C C . ALA A 1 204 ? 19.429 -6.945 -17.889 1.00 69.62 204 ALA A C 1
ATOM 1696 O O . ALA A 1 204 ? 18.511 -7.023 -17.076 1.00 69.62 204 ALA A O 1
ATOM 1697 N N . VAL A 1 205 ? 20.631 -6.466 -17.550 1.00 74.88 205 VAL A N 1
ATOM 1698 C CA . VAL A 1 205 ? 20.974 -6.000 -16.199 1.00 74.88 205 VAL A CA 1
ATOM 1699 C C . VAL A 1 205 ? 20.220 -4.718 -15.857 1.00 74.88 205 VAL A C 1
ATOM 1701 O O . VAL A 1 205 ? 19.663 -4.617 -14.769 1.00 74.88 205 VAL A O 1
ATOM 1704 N N . TRP A 1 206 ? 20.132 -3.767 -16.791 1.00 77.12 206 TRP A N 1
ATOM 1705 C CA . TRP A 1 206 ? 19.358 -2.538 -16.599 1.00 77.12 206 TRP A CA 1
ATOM 1706 C C . TRP A 1 206 ? 17.887 -2.846 -16.285 1.00 77.12 206 TRP A C 1
ATOM 1708 O O . TRP A 1 206 ? 17.307 -2.279 -15.356 1.00 77.12 206 TRP A O 1
ATOM 1718 N N . GLN A 1 207 ? 17.296 -3.793 -17.019 1.00 74.62 207 GLN A N 1
ATOM 1719 C CA . GLN A 1 207 ? 15.912 -4.219 -16.804 1.00 74.62 207 GLN A CA 1
ATOM 1720 C C . GLN A 1 207 ? 15.747 -4.964 -15.473 1.00 74.62 207 GLN A C 1
ATOM 1722 O O . GLN A 1 207 ? 14.813 -4.666 -14.735 1.00 74.62 207 GLN A O 1
ATOM 1727 N N . ALA A 1 208 ? 16.681 -5.852 -15.116 1.00 77.50 208 ALA A N 1
ATOM 1728 C CA . ALA A 1 208 ? 16.666 -6.554 -13.832 1.00 77.50 208 ALA A CA 1
ATOM 1729 C C . ALA A 1 208 ? 16.740 -5.587 -12.638 1.00 77.50 208 ALA A C 1
ATOM 1731 O O . ALA A 1 208 ? 15.958 -5.705 -11.699 1.00 77.50 208 ALA A O 1
ATOM 1732 N N . VAL A 1 209 ? 17.634 -4.595 -12.684 1.00 81.00 209 VAL A N 1
ATOM 1733 C CA . VAL A 1 209 ? 17.757 -3.586 -11.619 1.00 81.00 209 VAL A CA 1
ATOM 1734 C C . VAL A 1 209 ? 16.505 -2.708 -11.550 1.00 81.00 209 VAL A C 1
ATOM 1736 O O . VAL A 1 209 ? 16.014 -2.424 -10.461 1.00 81.00 209 VAL A O 1
ATOM 1739 N N . THR A 1 210 ? 15.939 -2.325 -12.697 1.00 79.12 210 THR A N 1
ATOM 1740 C CA . THR A 1 210 ? 14.686 -1.555 -12.741 1.00 79.12 210 THR A CA 1
ATOM 1741 C C . THR A 1 210 ? 13.522 -2.335 -12.125 1.00 79.12 210 THR A C 1
ATOM 1743 O O . THR A 1 210 ? 12.756 -1.778 -11.341 1.00 79.12 210 THR A O 1
ATOM 1746 N N . GLU A 1 211 ? 13.408 -3.632 -12.421 1.00 77.75 211 GLU A N 1
ATOM 1747 C CA . GLU A 1 211 ? 12.394 -4.498 -11.810 1.00 77.75 211 GLU A CA 1
ATOM 1748 C C . GLU A 1 211 ? 12.633 -4.745 -10.318 1.00 77.75 211 GLU A C 1
ATOM 1750 O O . GLU A 1 211 ? 11.672 -4.879 -9.562 1.00 77.75 211 GLU A O 1
ATOM 1755 N N . LEU A 1 212 ? 13.887 -4.786 -9.867 1.00 82.69 212 LEU A N 1
ATOM 1756 C CA . LEU A 1 212 ? 14.210 -4.897 -8.445 1.00 82.69 212 LEU A CA 1
ATOM 1757 C C . LEU A 1 212 ? 13.808 -3.628 -7.685 1.00 82.69 212 LEU A C 1
ATOM 1759 O O . LEU A 1 212 ? 13.277 -3.699 -6.579 1.00 82.69 212 LEU A O 1
ATOM 1763 N N . CYS A 1 213 ? 14.026 -2.461 -8.292 1.00 84.62 213 CYS A N 1
ATOM 1764 C CA . CYS A 1 213 ? 13.621 -1.178 -7.730 1.00 84.62 213 CYS A CA 1
ATOM 1765 C C . CYS A 1 213 ? 12.103 -0.958 -7.748 1.00 84.62 213 CYS A C 1
ATOM 1767 O O . CYS A 1 213 ? 11.643 0.017 -7.158 1.00 84.62 213 CYS A O 1
ATOM 1769 N N . TYR A 1 214 ? 11.317 -1.842 -8.368 1.00 82.44 214 TYR A N 1
ATOM 1770 C CA . TYR A 1 214 ? 9.859 -1.807 -8.310 1.00 82.44 214 TYR A CA 1
ATOM 1771 C C . TYR A 1 214 ? 9.361 -2.284 -6.938 1.00 82.44 214 TYR A C 1
ATOM 1773 O O . TYR A 1 214 ? 9.053 -3.455 -6.719 1.00 82.44 214 TYR A O 1
ATOM 1781 N N . THR A 1 215 ? 9.286 -1.352 -5.989 1.00 82.00 215 THR A N 1
ATOM 1782 C CA . THR A 1 215 ? 8.870 -1.602 -4.603 1.00 82.00 215 THR A CA 1
ATOM 1783 C C . THR A 1 215 ? 7.356 -1.689 -4.328 1.00 82.00 215 THR A C 1
ATOM 1785 O O . THR A 1 215 ? 7.028 -2.210 -3.263 1.00 82.00 215 THR A O 1
ATOM 1788 N N . PRO A 1 216 ? 6.396 -1.261 -5.184 1.00 81.00 216 PRO A N 1
ATOM 1789 C CA . PRO A 1 216 ? 4.964 -1.352 -4.855 1.00 81.00 216 PRO A CA 1
ATOM 1790 C C . PRO A 1 216 ? 4.451 -2.743 -4.421 1.00 81.00 216 PRO A C 1
ATOM 1792 O O . PRO A 1 216 ? 3.671 -2.798 -3.468 1.00 81.00 216 PRO A O 1
ATOM 1795 N N . PRO A 1 217 ? 4.912 -3.876 -4.993 1.00 80.88 217 PRO A N 1
ATOM 1796 C CA . PRO A 1 217 ? 4.549 -5.213 -4.514 1.00 80.88 217 PRO A CA 1
ATOM 1797 C C . PRO A 1 217 ? 4.926 -5.479 -3.047 1.00 80.88 217 PRO A C 1
ATOM 1799 O O . PRO A 1 217 ? 4.271 -6.275 -2.374 1.00 80.88 217 PRO A O 1
ATOM 1802 N N . LEU A 1 218 ? 5.936 -4.784 -2.505 1.00 83.69 218 LEU A N 1
ATOM 1803 C CA . LEU A 1 218 ? 6.304 -4.892 -1.087 1.00 83.69 218 LEU A CA 1
ATOM 1804 C C . LEU A 1 218 ? 5.183 -4.397 -0.180 1.00 83.69 218 LEU A C 1
ATOM 1806 O O . LEU A 1 218 ? 4.964 -4.962 0.890 1.00 83.69 218 LEU A O 1
ATOM 1810 N N . TYR A 1 219 ? 4.439 -3.376 -0.613 1.00 82.06 219 TYR A N 1
ATOM 1811 C CA . TYR A 1 219 ? 3.295 -2.886 0.146 1.00 82.06 219 TYR A CA 1
ATOM 1812 C C . TYR A 1 219 ? 2.205 -3.957 0.257 1.00 82.06 219 TYR A C 1
ATOM 1814 O O . TYR A 1 219 ? 1.656 -4.151 1.340 1.00 82.06 219 TYR A O 1
ATOM 1822 N N . CYS A 1 220 ? 1.958 -4.719 -0.813 1.00 75.69 220 CYS A N 1
ATOM 1823 C CA . CYS A 1 220 ? 0.997 -5.825 -0.807 1.00 75.69 220 CYS A CA 1
ATOM 1824 C C . CYS A 1 220 ? 1.367 -6.930 0.195 1.00 75.69 220 CYS A C 1
ATOM 1826 O O . CYS A 1 220 ? 0.476 -7.549 0.772 1.00 75.69 220 CYS A O 1
ATOM 1828 N N . ALA A 1 221 ? 2.660 -7.158 0.444 1.00 76.69 221 ALA A N 1
ATOM 1829 C CA . ALA A 1 221 ? 3.120 -8.102 1.462 1.00 76.69 221 ALA A CA 1
ATOM 1830 C C . ALA A 1 221 ? 3.092 -7.511 2.884 1.00 76.69 221 AL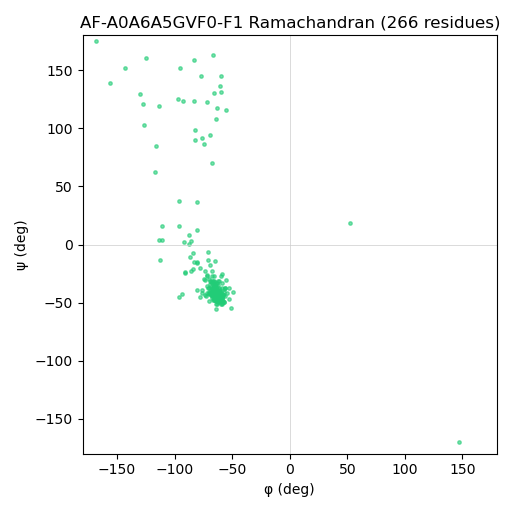A A C 1
ATOM 1832 O O . ALA A 1 221 ? 2.719 -8.197 3.834 1.00 76.69 221 ALA A O 1
ATOM 1833 N N . ILE A 1 222 ? 3.451 -6.235 3.045 1.00 82.06 222 ILE A N 1
ATOM 1834 C CA . ILE A 1 222 ? 3.552 -5.574 4.357 1.00 82.06 222 ILE A CA 1
ATOM 1835 C C . ILE A 1 222 ? 2.174 -5.221 4.934 1.00 82.06 222 ILE A C 1
ATOM 1837 O O . ILE A 1 222 ? 1.951 -5.378 6.136 1.00 82.06 222 ILE A O 1
ATOM 1841 N N . MET A 1 223 ? 1.233 -4.772 4.099 1.00 78.88 223 MET A N 1
ATOM 1842 C CA . MET A 1 223 ? -0.123 -4.388 4.508 1.00 78.88 223 MET A CA 1
ATOM 1843 C C . MET A 1 223 ? -0.832 -5.461 5.364 1.00 78.88 223 MET A C 1
ATOM 1845 O O . MET A 1 223 ? -1.241 -5.133 6.481 1.00 78.88 223 MET A O 1
ATOM 1849 N N . PRO A 1 224 ? -0.970 -6.733 4.928 1.00 77.12 224 PRO A N 1
ATOM 1850 C CA . PRO A 1 224 ? -1.641 -7.759 5.728 1.00 77.12 224 PRO A CA 1
ATOM 1851 C C . PRO A 1 224 ? -0.908 -8.052 7.042 1.00 77.12 224 PRO A C 1
ATOM 1853 O O . PRO A 1 224 ? -1.560 -8.292 8.056 1.00 77.12 224 PRO A O 1
ATOM 1856 N N . ILE A 1 225 ? 0.426 -7.965 7.069 1.00 81.81 225 ILE A N 1
ATOM 1857 C CA . ILE A 1 225 ? 1.219 -8.150 8.293 1.00 81.81 225 ILE A CA 1
ATOM 1858 C C . ILE A 1 225 ? 0.893 -7.051 9.312 1.00 81.81 225 ILE A C 1
ATOM 1860 O O . ILE A 1 225 ? 0.619 -7.355 10.475 1.00 81.81 225 ILE A O 1
ATOM 1864 N N . ILE A 1 226 ? 0.847 -5.784 8.880 1.00 80.69 226 ILE A N 1
ATOM 1865 C CA . ILE A 1 226 ? 0.440 -4.657 9.738 1.00 80.69 226 ILE A CA 1
ATOM 1866 C C . ILE A 1 226 ? -0.976 -4.886 10.286 1.00 80.69 226 ILE A C 1
ATOM 1868 O O . ILE A 1 226 ? -1.213 -4.695 11.483 1.00 80.69 226 ILE A O 1
ATOM 1872 N N . CYS A 1 227 ? -1.907 -5.339 9.442 1.00 74.81 227 CYS A N 1
ATOM 1873 C CA . CYS A 1 227 ? -3.273 -5.659 9.858 1.00 74.81 227 CYS A CA 1
ATOM 1874 C C . CYS A 1 227 ? -3.316 -6.775 10.912 1.00 74.81 227 CYS A C 1
ATOM 1876 O O . CYS A 1 227 ? -3.991 -6.614 11.930 1.00 74.81 227 CYS A O 1
ATOM 1878 N N . ILE A 1 228 ? -2.568 -7.868 10.718 1.00 79.50 228 ILE A N 1
ATOM 1879 C CA . ILE A 1 228 ? -2.489 -8.986 11.673 1.00 79.50 228 ILE A CA 1
ATOM 1880 C C . ILE A 1 228 ? -1.933 -8.506 13.017 1.00 79.50 228 ILE A C 1
ATOM 1882 O O . ILE A 1 228 ? -2.545 -8.761 14.056 1.00 79.50 228 ILE A O 1
ATOM 1886 N N . ILE A 1 229 ? -0.813 -7.777 13.013 1.00 85.19 229 ILE A N 1
ATOM 1887 C CA . ILE A 1 229 ? -0.190 -7.261 14.242 1.00 85.19 229 ILE A CA 1
ATOM 1888 C C . ILE A 1 229 ? -1.159 -6.331 14.982 1.00 85.19 229 ILE A C 1
ATOM 1890 O O . ILE A 1 229 ? -1.336 -6.446 16.197 1.00 85.19 229 ILE A O 1
ATOM 1894 N N . SER A 1 230 ? -1.826 -5.430 14.259 1.00 79.62 230 SER A N 1
ATOM 1895 C CA . SER A 1 230 ? -2.812 -4.515 14.840 1.00 79.62 230 SER A CA 1
ATOM 1896 C C . SER A 1 230 ? -4.002 -5.267 15.448 1.00 79.62 230 SER A C 1
ATOM 1898 O O . SER A 1 230 ? -4.400 -4.980 16.581 1.00 79.62 230 SER A O 1
ATOM 1900 N N . ALA A 1 231 ? -4.525 -6.279 14.748 1.00 74.50 231 ALA A N 1
ATOM 1901 C CA . ALA A 1 231 ? -5.622 -7.112 15.232 1.00 74.50 231 ALA A CA 1
ATOM 1902 C C . ALA A 1 231 ? -5.232 -7.886 16.502 1.00 74.50 231 ALA A C 1
ATOM 1904 O O . ALA A 1 231 ? -5.958 -7.847 17.497 1.00 74.50 231 ALA A O 1
ATOM 1905 N N . GLN A 1 232 ? -4.056 -8.519 16.517 1.00 82.31 232 GLN A N 1
ATOM 1906 C CA . GLN A 1 232 ? -3.539 -9.226 17.693 1.00 82.31 232 GLN A CA 1
ATOM 1907 C C . GLN A 1 232 ? -3.361 -8.293 18.892 1.00 82.31 232 GLN A C 1
ATOM 1909 O O . GLN A 1 232 ? -3.773 -8.627 20.004 1.00 82.31 232 GLN A O 1
ATOM 1914 N N . ASN A 1 233 ? -2.781 -7.112 18.675 1.00 83.19 233 ASN A N 1
ATOM 1915 C CA . ASN A 1 233 ? -2.598 -6.122 19.732 1.00 83.19 233 ASN A CA 1
ATOM 1916 C C . ASN A 1 233 ? -3.944 -5.632 20.275 1.00 83.19 233 ASN A C 1
ATOM 1918 O O . ASN A 1 233 ? -4.114 -5.533 21.489 1.00 83.19 233 ASN A O 1
ATOM 1922 N N . SER A 1 234 ? -4.925 -5.409 19.400 1.00 76.06 234 SER A N 1
ATOM 1923 C CA . SER A 1 234 ? -6.282 -5.029 19.798 1.00 76.06 234 SER A CA 1
ATOM 1924 C C . SER A 1 234 ? -6.975 -6.120 20.623 1.00 76.06 234 SER A C 1
ATOM 1926 O O . SER A 1 234 ? -7.626 -5.818 21.623 1.00 76.06 234 SER A O 1
ATOM 1928 N N . LEU A 1 235 ? -6.822 -7.394 20.249 1.00 78.44 235 LEU A N 1
ATOM 1929 C CA . LEU A 1 235 ? -7.372 -8.519 21.012 1.00 78.44 235 LEU A CA 1
ATOM 1930 C C . LEU A 1 235 ? -6.704 -8.663 22.381 1.00 78.44 235 LEU A C 1
ATOM 1932 O O . LEU A 1 235 ? -7.403 -8.831 23.380 1.00 78.44 235 LEU A O 1
ATOM 1936 N N . LYS A 1 236 ? -5.372 -8.540 22.448 1.00 83.12 236 LYS A N 1
ATOM 1937 C CA . LYS A 1 236 ? -4.623 -8.545 23.714 1.00 83.12 236 LYS A CA 1
ATOM 1938 C C . LYS A 1 236 ? -5.082 -7.415 24.637 1.00 83.12 236 LYS A C 1
ATOM 1940 O O . LYS A 1 236 ? -5.342 -7.663 25.810 1.00 83.12 236 LYS A O 1
ATOM 1945 N N . GLU A 1 237 ? -5.243 -6.205 24.100 1.00 78.88 237 GLU A N 1
ATOM 1946 C CA . GLU A 1 237 ? -5.723 -5.036 24.848 1.00 78.88 237 GLU A CA 1
ATOM 1947 C C . GLU A 1 237 ? -7.171 -5.217 25.339 1.00 78.88 237 GLU A C 1
ATOM 1949 O O . GLU A 1 237 ? -7.513 -4.829 26.457 1.00 78.88 237 GLU A O 1
ATOM 1954 N N . ARG A 1 238 ? -8.037 -5.839 24.529 1.00 73.75 238 ARG A N 1
ATOM 1955 C CA . ARG A 1 238 ? -9.411 -6.163 24.935 1.00 73.75 238 ARG A CA 1
ATOM 1956 C C . ARG A 1 238 ? -9.427 -7.199 26.058 1.00 73.75 238 ARG A C 1
ATOM 1958 O O . ARG A 1 238 ? -10.127 -7.005 27.048 1.00 73.75 238 ARG A O 1
ATOM 1965 N N . ASN A 1 239 ? -8.648 -8.269 25.921 1.00 79.12 239 ASN A N 1
ATOM 1966 C CA . ASN A 1 239 ? -8.585 -9.338 26.913 1.00 79.12 239 ASN A CA 1
ATOM 1967 C C . ASN A 1 239 ? -8.021 -8.833 28.247 1.00 79.12 239 ASN A C 1
ATOM 1969 O O . ASN A 1 239 ? -8.583 -9.156 29.289 1.00 79.12 239 ASN A O 1
ATOM 1973 N N . SER A 1 240 ? -6.981 -7.991 28.235 1.00 79.06 240 SER A N 1
ATOM 1974 C CA . SER A 1 240 ? -6.431 -7.414 29.468 1.00 79.06 240 SER A CA 1
ATOM 1975 C C . SER A 1 240 ? -7.418 -6.476 30.171 1.00 79.06 240 SER A C 1
ATOM 1977 O O . SER A 1 240 ? -7.543 -6.543 31.392 1.00 79.06 240 SER A O 1
ATOM 1979 N N . LYS A 1 241 ? -8.175 -5.662 29.419 1.00 75.38 241 LYS A N 1
ATOM 1980 C CA . LYS A 1 241 ? -9.252 -4.811 29.962 1.00 75.38 241 LYS A CA 1
ATOM 1981 C C . LYS A 1 241 ? -10.400 -5.624 30.563 1.00 75.38 241 LYS A C 1
ATOM 1983 O O . LYS A 1 241 ? -10.926 -5.252 31.605 1.00 75.38 241 LYS A O 1
ATOM 1988 N N . ILE A 1 242 ? -10.807 -6.716 29.915 1.00 74.62 242 ILE A N 1
ATOM 1989 C CA . ILE A 1 242 ? -11.854 -7.601 30.449 1.00 74.62 242 ILE A CA 1
ATOM 1990 C C . ILE A 1 242 ? -11.372 -8.254 31.745 1.00 74.62 242 ILE A C 1
ATOM 1992 O O . ILE A 1 242 ? -12.089 -8.216 32.741 1.00 74.62 242 ILE A O 1
ATOM 1996 N N . GLN A 1 243 ? -10.153 -8.798 31.751 1.00 74.44 243 GLN A N 1
ATOM 1997 C CA . GLN A 1 243 ? -9.573 -9.423 32.939 1.00 74.44 243 GLN A CA 1
ATOM 1998 C C . GLN A 1 243 ? -9.472 -8.429 34.099 1.00 74.44 243 GLN A C 1
ATOM 2000 O O . GLN A 1 243 ? -9.945 -8.733 35.187 1.00 74.44 243 GLN A O 1
ATOM 2005 N N . SER A 1 244 ? -8.971 -7.211 33.868 1.00 73.19 244 SER A N 1
ATOM 2006 C CA . SER A 1 244 ? -8.867 -6.207 34.934 1.00 73.19 244 SER A CA 1
ATOM 2007 C C . SER A 1 244 ? -10.227 -5.769 35.486 1.00 73.19 244 SER A C 1
ATOM 2009 O O . SER A 1 244 ? -10.352 -5.575 36.694 1.00 73.19 244 SER A O 1
ATOM 2011 N N . LEU A 1 245 ? -11.261 -5.663 34.643 1.00 69.69 245 LEU A N 1
ATOM 2012 C CA . LEU A 1 245 ? -12.629 -5.371 35.086 1.00 69.69 245 LEU A CA 1
ATOM 2013 C C . LEU A 1 245 ? -13.235 -6.516 35.908 1.00 69.69 245 LEU A C 1
ATOM 2015 O O . LEU A 1 245 ? -13.927 -6.250 36.887 1.00 69.69 245 LEU A O 1
ATOM 2019 N N . ILE A 1 246 ? -12.974 -7.774 35.537 1.00 70.75 246 ILE A N 1
ATOM 2020 C CA . ILE A 1 246 ? -13.409 -8.947 36.312 1.00 70.75 246 ILE A CA 1
ATOM 2021 C C . ILE A 1 246 ? -12.691 -8.973 37.664 1.00 70.75 246 ILE A C 1
ATOM 2023 O O . ILE A 1 246 ? -13.354 -9.094 38.692 1.00 70.75 246 ILE A O 1
ATOM 2027 N N . THR A 1 247 ? -11.367 -8.783 37.683 1.00 67.94 247 THR A N 1
ATOM 2028 C CA . THR A 1 247 ? -10.583 -8.728 38.925 1.00 67.94 247 THR A CA 1
ATOM 2029 C C . THR A 1 247 ? -11.073 -7.608 39.843 1.00 67.94 247 THR A C 1
ATOM 2031 O O . THR A 1 247 ? -11.271 -7.832 41.034 1.00 67.94 247 THR A O 1
ATOM 2034 N N . LEU A 1 248 ? -11.354 -6.420 39.303 1.00 59.19 248 LEU A N 1
ATOM 2035 C CA . LEU A 1 248 ? -11.865 -5.291 40.083 1.00 59.19 248 LEU A CA 1
ATOM 2036 C C . LEU A 1 248 ? -13.303 -5.517 40.580 1.00 59.19 248 LEU A C 1
ATOM 2038 O O . LEU A 1 248 ? -13.647 -5.081 41.668 1.00 59.19 248 LEU A O 1
ATOM 2042 N N . ARG A 1 249 ? -14.143 -6.255 39.844 1.00 59.06 249 ARG A N 1
ATOM 2043 C CA . ARG A 1 249 ? -15.460 -6.687 40.348 1.00 59.06 249 ARG A CA 1
ATOM 2044 C C . ARG A 1 249 ? -15.372 -7.775 41.412 1.00 59.06 249 ARG A C 1
ATOM 2046 O O . ARG A 1 249 ? -16.261 -7.861 42.248 1.00 59.06 249 ARG A O 1
ATOM 2053 N N . SER A 1 250 ? -14.315 -8.585 41.405 1.00 61.03 250 SER A N 1
ATOM 2054 C CA . SER A 1 250 ? -14.042 -9.549 42.478 1.00 61.03 250 SER A CA 1
ATOM 2055 C C . SER A 1 250 ? -13.375 -8.923 43.712 1.00 61.03 250 SER A C 1
ATOM 2057 O O . SER A 1 250 ? -13.376 -9.540 44.771 1.00 61.03 250 SER A O 1
ATOM 2059 N N . VAL A 1 251 ? -12.837 -7.699 43.604 1.00 57.28 251 VAL A N 1
ATOM 2060 C CA . VAL A 1 251 ? -12.102 -7.002 44.675 1.00 57.28 251 VAL A CA 1
ATOM 2061 C C . VAL A 1 251 ? -12.705 -5.612 44.910 1.00 57.28 251 VAL A C 1
ATOM 2063 O O . VAL A 1 251 ? -12.457 -4.680 44.155 1.00 57.28 251 VAL A O 1
ATOM 2066 N N . GLY A 1 252 ? -13.486 -5.446 45.978 1.00 69.25 252 GLY A N 1
ATOM 2067 C CA . GLY A 1 252 ? -14.143 -4.179 46.325 1.00 69.25 252 GLY A CA 1
ATOM 2068 C C . GLY A 1 252 ? -15.499 -4.404 46.991 1.00 69.25 252 GLY A C 1
ATOM 2069 O O . GLY A 1 252 ? -15.839 -5.539 47.313 1.00 69.25 252 GLY A O 1
ATOM 2070 N N . LYS A 1 253 ? -16.295 -3.341 47.175 1.00 71.00 253 LYS A N 1
ATOM 2071 C CA . LYS A 1 253 ? -17.626 -3.438 47.807 1.00 71.00 253 LYS A CA 1
ATOM 2072 C C . LYS A 1 253 ? -18.573 -4.360 47.025 1.00 71.00 253 LYS A C 1
ATOM 2074 O O . LYS A 1 253 ? -19.163 -5.246 47.618 1.00 71.00 253 LYS A O 1
ATOM 2079 N N . GLU A 1 254 ? -18.603 -4.254 45.692 1.00 69.50 254 GLU A N 1
ATOM 2080 C CA . GLU A 1 254 ? -19.383 -5.167 44.831 1.00 69.50 254 GLU A CA 1
ATOM 2081 C C . GLU A 1 254 ? -18.877 -6.624 44.865 1.00 69.50 254 GLU A C 1
ATOM 2083 O O . GLU A 1 254 ? -19.663 -7.560 44.721 1.00 69.50 254 GLU A O 1
ATOM 2088 N N . GLY A 1 255 ? -17.570 -6.834 45.056 1.00 72.88 255 GLY A N 1
ATOM 2089 C CA . GLY A 1 255 ? -16.985 -8.171 45.204 1.00 72.88 255 GLY A CA 1
ATOM 2090 C C . GLY A 1 255 ? -17.335 -8.799 46.549 1.00 72.88 255 GLY A C 1
ATOM 2091 O O . GLY A 1 255 ? -17.711 -9.969 46.607 1.00 72.88 255 GLY A O 1
ATOM 2092 N N . TRP A 1 256 ? -17.288 -7.993 47.612 1.00 73.31 256 TRP A N 1
ATOM 2093 C CA . TRP A 1 256 ? -17.755 -8.369 48.941 1.00 73.31 256 TRP A CA 1
ATOM 2094 C C . TRP A 1 256 ? -19.249 -8.694 48.936 1.00 73.31 256 TRP A C 1
ATOM 2096 O O . TRP A 1 256 ? -19.623 -9.749 49.431 1.00 73.31 256 TRP A O 1
ATOM 2106 N N . ASP A 1 257 ? -20.084 -7.869 48.300 1.00 77.25 257 ASP A N 1
ATOM 2107 C CA . ASP A 1 257 ? -21.532 -8.093 48.208 1.00 77.25 257 ASP A CA 1
ATOM 2108 C C . ASP A 1 257 ? -21.862 -9.387 47.433 1.00 77.25 257 ASP A C 1
ATOM 2110 O O . ASP A 1 257 ? -22.725 -10.162 47.849 1.00 77.25 257 ASP A O 1
ATOM 2114 N N . ASN A 1 258 ? -21.130 -9.689 46.351 1.00 72.62 258 ASN A N 1
ATOM 2115 C CA . ASN A 1 258 ? -21.261 -10.969 45.640 1.00 72.62 258 ASN A CA 1
ATOM 2116 C C . ASN A 1 258 ? -20.824 -12.168 46.497 1.00 72.62 258 ASN A C 1
ATOM 2118 O O . ASN A 1 258 ? -21.495 -13.203 46.499 1.00 72.62 258 ASN A O 1
ATOM 2122 N N . TYR A 1 259 ? -19.719 -12.038 47.234 1.00 71.38 259 TYR A N 1
ATOM 2123 C CA . TYR A 1 259 ? -19.230 -13.088 48.130 1.00 71.38 259 TYR A CA 1
ATOM 2124 C C . TYR A 1 259 ? -20.201 -13.328 49.296 1.00 71.38 259 TYR A C 1
ATOM 2126 O O . TYR A 1 259 ? -20.533 -14.470 49.618 1.00 71.38 259 TYR A O 1
ATOM 2134 N N . GLN A 1 260 ? -20.732 -12.251 49.877 1.00 76.38 260 GLN A N 1
ATOM 2135 C CA . GLN A 1 260 ? -21.711 -12.299 50.957 1.00 76.38 260 GLN A CA 1
ATOM 2136 C C . GLN A 1 260 ? -23.038 -12.914 50.487 1.00 76.38 260 GLN A C 1
ATOM 2138 O O . GLN A 1 260 ? -23.627 -13.722 51.204 1.00 76.38 260 GLN A O 1
ATOM 2143 N N . GLY A 1 261 ? -23.467 -12.612 49.257 1.00 77.75 261 GLY A N 1
ATOM 2144 C CA . GLY A 1 261 ? -24.633 -13.238 48.631 1.00 77.75 261 GLY A CA 1
ATOM 2145 C C . GLY A 1 261 ? -24.458 -14.739 48.366 1.00 77.75 261 GLY A C 1
ATOM 2146 O O . GLY A 1 261 ? -25.422 -15.496 48.490 1.00 77.75 261 GLY A O 1
ATOM 2147 N N . MET A 1 262 ? -23.245 -15.206 48.042 1.00 74.44 262 MET A N 1
ATOM 2148 C CA . MET A 1 262 ? -22.961 -16.647 47.950 1.00 74.44 262 MET A CA 1
ATOM 2149 C C . MET A 1 262 ? -22.960 -17.328 49.320 1.00 74.44 262 MET A C 1
ATOM 2151 O O . MET A 1 262 ? -23.525 -18.413 49.445 1.00 74.44 262 MET A O 1
ATOM 2155 N N . LEU A 1 263 ? -22.393 -16.689 50.348 1.00 70.50 263 LEU A N 1
ATOM 2156 C CA . LEU A 1 263 ? -22.451 -17.190 51.724 1.00 70.50 263 LEU A CA 1
ATOM 2157 C C . LEU A 1 263 ? -23.899 -17.304 52.210 1.00 70.50 263 LEU A C 1
ATOM 2159 O O . LEU A 1 263 ? -24.293 -18.350 52.705 1.00 70.50 263 LEU A O 1
ATOM 2163 N N . GLN A 1 264 ? -24.742 -16.296 51.991 1.00 77.19 264 GLN A N 1
ATOM 2164 C CA . GLN A 1 264 ? -26.158 -16.390 52.366 1.00 77.19 264 GLN A CA 1
ATOM 2165 C C . GLN A 1 264 ? -26.890 -17.556 51.690 1.00 77.19 264 GLN A C 1
ATOM 2167 O O . GLN A 1 264 ? -27.762 -18.153 52.305 1.00 77.19 264 GLN A O 1
ATOM 2172 N N . LYS A 1 265 ? -26.522 -17.908 50.453 1.00 76.19 265 LYS A N 1
ATOM 2173 C CA . LYS A 1 265 ? -27.110 -19.046 49.729 1.00 76.19 265 LYS A CA 1
ATOM 2174 C C . LYS A 1 265 ? -26.588 -20.415 50.164 1.00 76.19 265 LYS A C 1
ATOM 2176 O O . LYS A 1 265 ? -27.227 -21.408 49.851 1.00 76.19 265 LYS A O 1
ATOM 2181 N N . GLN A 1 266 ? -25.424 -20.490 50.806 1.00 66.56 266 GLN A N 1
ATOM 2182 C CA . GLN A 1 266 ? -24.893 -21.748 51.348 1.00 66.56 266 GLN A CA 1
ATOM 2183 C C . GLN A 1 266 ? -25.420 -22.061 52.750 1.00 66.56 266 GLN A C 1
ATOM 2185 O O . GLN A 1 266 ? -25.371 -23.213 53.169 1.00 66.56 266 GLN A O 1
ATOM 2190 N N . TRP A 1 267 ? -25.872 -21.038 53.476 1.00 65.19 267 TRP A N 1
ATOM 2191 C CA . TRP A 1 267 ? -26.292 -21.136 54.875 1.00 65.19 267 TRP A CA 1
ATOM 2192 C C . TRP A 1 267 ? -27.809 -20.959 55.070 1.00 65.19 267 TRP A C 1
ATOM 2194 O O . TRP A 1 267 ? -28.270 -20.940 56.210 1.00 65.19 267 TRP A O 1
ATOM 2204 N N . ALA A 1 268 ? -28.567 -20.826 53.979 1.00 47.47 268 ALA A N 1
ATOM 2205 C CA . ALA A 1 268 ? -30.027 -20.906 53.934 1.00 47.47 268 ALA A CA 1
ATOM 2206 C C . ALA A 1 268 ? -30.440 -22.226 53.277 1.00 47.47 268 ALA A C 1
ATOM 2208 O O . ALA A 1 268 ? -31.420 -22.832 53.760 1.00 47.47 268 ALA A O 1
#

Solvent-accessible surface area (backbone atoms only — not comparable to full-atom values): 15049 Å² total; per-residue (Å²): 136,83,84,82,71,74,77,89,42,73,68,56,54,66,54,49,53,60,29,65,69,28,66,66,31,45,52,43,50,51,50,53,50,52,46,50,52,54,20,53,52,43,46,50,51,46,54,71,74,56,64,80,79,77,82,85,60,74,83,55,44,61,62,44,47,58,53,46,48,54,53,44,53,52,49,47,55,52,50,50,49,65,52,51,52,57,53,52,51,53,48,68,64,47,70,86,61,81,76,81,62,97,72,98,44,92,83,62,75,61,85,87,36,52,68,58,51,49,51,51,53,52,50,52,52,52,50,34,50,51,49,32,52,50,27,48,46,50,30,51,49,46,52,49,50,51,59,61,46,71,76,45,92,86,65,61,69,69,59,55,52,53,51,52,50,49,40,55,50,26,51,48,47,32,54,52,33,49,54,47,38,54,42,54,50,49,28,48,55,44,54,54,47,45,61,72,75,59,79,68,81,88,41,45,63,56,51,23,52,55,58,59,45,56,36,70,67,53,49,60,38,47,52,42,51,54,50,47,55,51,50,52,51,52,50,52,54,48,50,52,53,51,50,52,52,51,54,48,48,63,53,51,73,68,16,48,52,54,52,52,54,51,50,55,66,75,76,106

Secondary structure (DSSP, 8-state):
---------HHHHHHHHHHHT-HHHHHHHHHHHHHHHHHHHHHHHHHHHHGGG----HHHHHHHHHHHHHHHHHHHHHHHHHHHHHHHHHHHHHTT----S--S-TTSPPSTTHHHHHHHHHHHHHHHHHHHHHHHHHHHHHHHHHHHHHT-S---HHHHHHHHHHHHHHHHHHHHHHHHHHHHHHHHHHHHHHHHH--S---HHHHHHHHHT--HHHHHHHHHHHHHHHHHHHHHHHHHHHHHHHHHHHSSHHHHHHHHHHHHHH--

Radius of gyration: 27.31 Å; Cα contacts (8 Å, |Δi|>4): 131; chains: 1; bounding box: 55×37×94 Å

Sequence (268 aa):
MYNYSVAINDEYCKIMFPGAFHPAFQLVKVYHILLSIVSMFSITYFFVNYNNQLAFHFNIKILFYYQFLTCFTQSTTLAISQVIVPALTCLYMYYDDEFNYPQMSAMATSPYSLVKINYIFISVNVMNFITLMHSIGLYRHNQRKINVVKNRDQFILSSRFQMNENIISSRLLWWLSTAQLIIFLSYGCLMYSLRIFLTGPRSAVWQAVTELCYTPPLYCAIMPIICIISAQNSLKERNSKIQSLITLRSVGKEGWDNYQGMLQKQWA

Foldseek 3Di:
DDPLDQPPDPVLCVQQVVLCVPVLQVVLVVVLVVLVVLLVVLVVCCCVPPVPPDDDDDVVVVVVVVVVVVVVVVVVVVVVCVVVVVVVLVCQQCVPPSVNDRDNDPPDGDPVSVVVVVVVLVVVLVVLVVQLVVLVVQLVVLVVVVVVCVPPPPDDPVVVVVSVVSNLVSVLSNVLSVVVNVQSVQLVVQVVVLVVPVPDDCHSNSVSSNSNSPRPSVSSNVSSVSVVVSSVVVVVVVVVVVVVVVVVCCDDPNVVVVVVVVVVVVVD

InterPro domains:
  IPR000344 7TM GPCR, serpentine receptor class a (Sra) [PF02117] (76-247)
  IPR002184 7TM GPCR, serpentine receptor class b (Srb) [PTHR31216] (80-268)

pLDDT: mean 72.83, std 11.54, range [36.19, 91.81]

Mean predicted aligned error: 12.23 Å

Nearest PDB structures (foldseek):
  2efl-assembly1_A-2  TM=3.106E-01  e=5.116E-01  Homo sapiens
  3ja6-assembly1_I  TM=2.923E-01  e=3.946E+00  Escherichia coli
  3ja6-assembly1_H  TM=1.507E-01  e=2.520E+00  Escherichia coli
  3zx6-assembly1_B  TM=1.824E-01  e=4.816E+00  Archaeoglobus fulgidus DSM 4304
  3zx6-assembly1_A  TM=1.631E-01  e=7.541E+00  Archaeoglobus fulgidus DSM 4304